Protein AF-A0A968MYM3-F1 (afdb_monomer_lite)

pLDDT: mean 83.52, std 13.42, range [41.69, 98.06]

Sequence (248 aa):
METITYNLNAVKGSSFYDQLSDFTTIYLNSRSDYSKKIVGDFQAFLVKQNSSQVRSFDEYYLEYLTMGLLLGKYSVNAMSSGKLSIKILKLLYKNRNRSSHLKPSIDKLRGWLSSLLLKNSLFNIPVNSTGKFKHFLNWLDATGEFSEEVIRLNYWHMYLKTLDTSKHQDLLNNSINEAKHFEERAGIAFRDYTSNVETFRKKQLQQHKFKENYIFCGRYESEYHLNMVGAEILNRALKQQFDKTPKR

Structure (mmCIF, N/CA/C/O backbone):
data_AF-A0A968MYM3-F1
#
_entry.id   AF-A0A968MYM3-F1
#
loop_
_atom_site.group_PDB
_atom_site.id
_atom_site.type_symbol
_atom_site.label_atom_id
_atom_site.label_alt_id
_atom_site.label_comp_id
_atom_site.label_asym_id
_atom_site.label_entity_id
_atom_site.label_seq_id
_atom_site.pdbx_PDB_ins_code
_atom_site.Cartn_x
_atom_site.Cartn_y
_atom_site.Cartn_z
_atom_site.occupancy
_atom_site.B_iso_or_equiv
_atom_site.auth_seq_id
_atom_site.auth_comp_id
_atom_site.auth_asym_id
_atom_site.auth_atom_id
_atom_site.pdbx_PDB_model_num
ATOM 1 N N . MET A 1 1 ? 12.543 11.454 -27.979 1.00 41.69 1 MET A N 1
ATOM 2 C CA . MET A 1 1 ? 11.707 11.766 -26.802 1.00 41.69 1 MET A CA 1
ATOM 3 C C . MET A 1 1 ? 12.466 11.223 -25.603 1.00 41.69 1 MET A C 1
ATOM 5 O O . MET A 1 1 ? 12.736 10.030 -25.605 1.00 41.69 1 MET A O 1
ATOM 9 N N . GLU A 1 2 ? 12.943 12.067 -24.684 1.00 46.41 2 GLU A N 1
ATOM 10 C CA . GLU A 1 2 ? 13.637 11.567 -23.487 1.00 46.41 2 GLU A CA 1
ATOM 11 C C . GLU A 1 2 ? 12.653 10.777 -22.623 1.00 46.41 2 GLU A C 1
ATOM 13 O O . GLU A 1 2 ? 11.561 11.248 -22.305 1.00 46.41 2 GLU A O 1
ATOM 18 N N . THR A 1 3 ? 13.024 9.550 -22.279 1.00 55.38 3 THR A N 1
ATOM 19 C CA . THR A 1 3 ? 12.205 8.665 -21.459 1.00 55.38 3 THR A CA 1
ATOM 20 C C . THR A 1 3 ? 12.274 9.108 -19.999 1.00 55.38 3 THR A C 1
ATOM 22 O O . THR A 1 3 ? 13.291 8.911 -19.341 1.00 55.38 3 THR A O 1
ATOM 25 N N . ILE A 1 4 ? 11.198 9.715 -19.491 1.00 60.84 4 ILE A N 1
ATOM 26 C CA . ILE A 1 4 ? 11.193 10.371 -18.171 1.00 60.84 4 ILE A CA 1
ATOM 27 C C . ILE A 1 4 ? 11.092 9.356 -17.015 1.00 60.84 4 ILE A C 1
ATOM 29 O O . ILE A 1 4 ? 11.787 9.507 -16.014 1.00 60.84 4 ILE A O 1
ATOM 33 N N . THR A 1 5 ? 10.263 8.310 -17.141 1.00 60.91 5 THR A N 1
ATOM 34 C CA . THR A 1 5 ? 10.033 7.314 -16.069 1.00 60.91 5 THR A CA 1
ATOM 35 C C . THR A 1 5 ? 10.032 5.864 -16.565 1.00 60.91 5 THR A C 1
ATOM 37 O O . THR A 1 5 ? 10.843 5.075 -16.089 1.00 60.91 5 THR A O 1
ATOM 40 N N . TYR A 1 6 ? 9.188 5.510 -17.540 1.00 60.00 6 TYR A N 1
ATOM 41 C CA . TYR A 1 6 ? 9.071 4.140 -18.064 1.00 60.00 6 TYR A CA 1
ATOM 42 C C . TYR A 1 6 ? 9.719 3.950 -19.421 1.00 60.00 6 TYR A C 1
ATOM 44 O O . TYR A 1 6 ? 9.425 4.716 -20.335 1.00 60.00 6 TYR A O 1
ATOM 52 N N . ASN A 1 7 ? 10.483 2.873 -19.601 1.00 66.19 7 ASN A N 1
ATOM 53 C CA . ASN A 1 7 ? 11.019 2.507 -20.910 1.00 66.19 7 ASN A CA 1
ATOM 54 C C . ASN A 1 7 ? 10.349 1.248 -21.483 1.00 66.19 7 ASN A C 1
ATOM 56 O O . ASN A 1 7 ? 10.879 0.148 -21.378 1.00 66.19 7 ASN A O 1
ATOM 60 N N . LEU A 1 8 ? 9.200 1.414 -22.145 1.00 59.56 8 LEU A N 1
ATOM 61 C CA . LEU A 1 8 ? 8.519 0.308 -22.839 1.00 59.56 8 LEU A CA 1
ATOM 62 C C . LEU A 1 8 ? 9.253 -0.159 -24.107 1.00 59.56 8 LEU A C 1
ATOM 64 O O . LEU A 1 8 ? 8.960 -1.233 -24.618 1.00 59.56 8 LEU A O 1
ATOM 68 N N . ASN A 1 9 ? 10.226 0.616 -24.598 1.00 60.12 9 ASN A N 1
ATOM 69 C CA . ASN A 1 9 ? 11.062 0.231 -25.737 1.00 60.12 9 ASN A CA 1
ATOM 70 C C . ASN A 1 9 ? 12.253 -0.650 -25.322 1.00 60.12 9 ASN A C 1
ATOM 72 O O . ASN A 1 9 ? 12.995 -1.103 -26.189 1.00 60.12 9 ASN A O 1
ATOM 76 N N . ALA A 1 10 ? 12.460 -0.877 -24.018 1.00 60.50 10 ALA A N 1
ATOM 77 C CA . ALA A 1 10 ? 13.565 -1.689 -23.513 1.00 60.50 10 ALA A CA 1
ATOM 78 C C . ALA A 1 10 ? 13.404 -3.187 -23.836 1.00 60.50 10 ALA A C 1
ATOM 80 O O . ALA A 1 10 ? 14.403 -3.892 -23.938 1.00 60.50 10 ALA A O 1
ATOM 81 N N . VAL A 1 11 ? 12.169 -3.673 -24.029 1.00 59.09 11 VAL A N 1
ATOM 82 C CA . VAL A 1 11 ? 11.862 -5.093 -24.275 1.00 59.09 11 VAL A CA 1
ATOM 83 C C . VAL A 1 11 ? 10.695 -5.207 -25.268 1.00 59.09 11 VAL A C 1
ATOM 85 O O . VAL A 1 11 ? 9.781 -4.385 -25.253 1.00 59.09 11 VAL A O 1
ATOM 88 N N . LYS A 1 12 ? 10.692 -6.222 -26.148 1.00 60.81 12 LYS A N 1
ATOM 89 C CA . LYS A 1 12 ? 9.551 -6.509 -27.046 1.00 60.81 12 LYS A CA 1
ATOM 90 C C . LYS A 1 12 ? 8.264 -6.700 -26.225 1.00 60.81 12 LYS A C 1
ATOM 92 O O . LYS A 1 12 ? 8.228 -7.545 -25.336 1.00 60.81 12 LYS A O 1
ATOM 97 N N . GLY A 1 13 ? 7.201 -5.962 -26.560 1.00 56.44 13 GLY A N 1
ATOM 98 C CA . GLY A 1 13 ? 6.000 -5.801 -25.722 1.00 56.44 13 GLY A CA 1
ATOM 99 C C . GLY A 1 13 ? 5.244 -7.072 -25.298 1.00 56.44 13 GLY A C 1
ATOM 100 O O . GLY A 1 13 ? 4.599 -7.042 -24.255 1.00 56.44 13 GLY A O 1
ATOM 101 N N . SER A 1 14 ? 5.339 -8.194 -26.025 1.00 60.66 14 SER A N 1
ATOM 102 C CA . SER A 1 14 ? 4.736 -9.468 -25.584 1.00 60.66 14 SER A CA 1
ATOM 103 C C . SER A 1 14 ? 5.437 -10.049 -24.349 1.00 60.66 14 SER A C 1
ATOM 105 O O . SER A 1 14 ? 4.778 -10.548 -23.448 1.00 60.66 14 SER A O 1
ATOM 107 N N . SER A 1 15 ? 6.759 -9.876 -24.250 1.00 77.50 15 SER A N 1
ATOM 108 C CA . SER A 1 15 ? 7.566 -10.387 -23.136 1.00 77.50 15 SER A CA 1
ATOM 109 C C . SER A 1 15 ? 7.232 -9.727 -21.795 1.00 77.50 15 SER A C 1
ATOM 111 O O . SER A 1 15 ? 7.463 -10.340 -20.757 1.00 77.50 15 SER A O 1
ATOM 113 N N . PHE A 1 16 ? 6.714 -8.492 -21.795 1.00 85.62 16 PHE A N 1
ATOM 114 C CA . PHE A 1 16 ? 6.355 -7.788 -20.560 1.00 85.62 16 PHE A CA 1
ATOM 115 C C . PHE A 1 16 ? 5.130 -8.410 -19.891 1.00 85.62 16 PHE A C 1
ATOM 117 O O . PHE A 1 16 ? 5.147 -8.649 -18.687 1.00 85.62 16 PHE A O 1
ATOM 124 N N . TYR A 1 17 ? 4.065 -8.665 -20.657 1.00 88.94 17 TYR A N 1
ATOM 125 C CA . TYR A 1 17 ? 2.825 -9.203 -20.099 1.00 88.94 17 TYR A CA 1
ATOM 126 C C . TYR A 1 17 ? 3.004 -10.637 -19.605 1.00 88.94 17 TYR A C 1
ATOM 128 O O . TYR A 1 17 ? 2.501 -10.957 -18.531 1.00 88.94 17 TYR A O 1
ATOM 136 N N . ASP A 1 18 ? 3.779 -11.456 -20.321 1.00 90.56 18 ASP A N 1
ATOM 137 C CA . ASP A 1 18 ? 4.134 -12.806 -19.873 1.00 90.56 18 ASP A CA 1
ATOM 138 C C . ASP A 1 18 ? 4.921 -12.745 -18.556 1.00 90.56 18 ASP A C 1
ATOM 140 O O . ASP A 1 18 ? 4.531 -13.354 -17.561 1.00 90.56 18 ASP A O 1
ATOM 144 N N . GLN A 1 19 ? 5.953 -11.896 -18.492 1.00 92.88 19 GLN A N 1
ATOM 145 C CA . GLN A 1 19 ? 6.748 -11.701 -17.280 1.00 92.88 19 GLN A CA 1
ATOM 146 C C . GLN A 1 19 ? 5.919 -11.165 -16.102 1.00 92.88 19 GLN A C 1
ATOM 148 O O . GLN A 1 19 ? 6.091 -11.621 -14.971 1.00 92.88 19 GLN A O 1
ATOM 153 N N . LEU A 1 20 ? 5.025 -10.200 -16.341 1.00 94.44 20 LEU A N 1
ATOM 154 C CA . LEU A 1 20 ? 4.113 -9.671 -15.326 1.00 94.44 20 LEU A CA 1
ATOM 155 C C . LEU A 1 20 ? 3.170 -10.765 -14.825 1.00 94.44 20 LEU A C 1
ATOM 157 O O . LEU A 1 20 ? 2.936 -10.866 -13.617 1.00 94.44 20 LEU A O 1
ATOM 161 N N . SER A 1 21 ? 2.651 -11.593 -15.731 1.00 95.12 21 SER A N 1
ATOM 162 C CA . SER A 1 21 ? 1.735 -12.668 -15.380 1.00 95.12 21 SER A CA 1
ATOM 163 C C . SER A 1 21 ? 2.440 -13.749 -14.552 1.00 95.12 21 SER A C 1
ATOM 165 O O . SER A 1 21 ? 1.955 -14.117 -13.474 1.00 95.12 21 SER A O 1
ATOM 167 N N . ASP A 1 22 ? 3.625 -14.181 -14.984 1.00 95.56 22 ASP A N 1
ATOM 168 C CA . ASP A 1 22 ? 4.456 -15.162 -14.285 1.00 95.56 22 ASP A CA 1
ATOM 169 C C . ASP A 1 22 ? 4.875 -14.656 -12.908 1.00 95.56 22 ASP A C 1
ATOM 171 O O . ASP A 1 22 ? 4.645 -15.325 -11.896 1.00 95.56 22 ASP A O 1
ATOM 175 N N . PHE A 1 23 ? 5.414 -13.435 -12.840 1.00 97.06 23 PHE A N 1
ATOM 176 C CA . PHE A 1 23 ? 5.780 -12.806 -11.575 1.00 97.06 23 PHE A CA 1
ATOM 177 C C . PHE A 1 23 ? 4.589 -12.754 -10.617 1.00 97.06 23 PHE A C 1
ATOM 179 O O . PHE A 1 23 ? 4.715 -13.172 -9.466 1.00 97.06 23 PHE A O 1
ATOM 186 N N . THR A 1 24 ? 3.430 -12.279 -11.086 1.00 97.44 24 THR A N 1
ATOM 187 C CA . THR A 1 24 ? 2.221 -12.161 -10.259 1.00 97.44 24 THR A CA 1
ATOM 188 C C . THR A 1 24 ? 1.811 -13.520 -9.697 1.00 97.44 24 THR A C 1
ATOM 190 O O . THR A 1 24 ? 1.557 -13.640 -8.500 1.00 97.44 24 THR A O 1
ATOM 193 N N . THR A 1 25 ? 1.821 -14.570 -10.520 1.00 97.19 25 THR A N 1
ATOM 194 C CA . THR A 1 25 ? 1.487 -15.935 -10.090 1.00 97.19 25 THR A CA 1
ATOM 195 C C . THR A 1 25 ? 2.470 -16.455 -9.044 1.00 97.19 25 THR A C 1
ATOM 197 O O . THR A 1 25 ? 2.056 -16.920 -7.981 1.00 97.19 25 THR A O 1
ATOM 200 N N . ILE A 1 26 ? 3.774 -16.342 -9.302 1.00 97.00 26 ILE A N 1
ATOM 201 C CA . ILE A 1 26 ? 4.813 -16.812 -8.379 1.00 97.00 26 ILE A CA 1
ATOM 202 C C . ILE A 1 26 ? 4.745 -16.034 -7.057 1.00 97.00 26 ILE A C 1
ATOM 204 O O . ILE A 1 26 ? 4.855 -16.627 -5.983 1.00 97.00 26 ILE A O 1
ATOM 208 N N . TYR A 1 27 ? 4.545 -14.716 -7.114 1.00 96.81 27 TYR A N 1
ATOM 209 C CA . TYR A 1 27 ? 4.454 -13.873 -5.926 1.00 96.81 27 TYR A CA 1
ATOM 210 C C . TYR A 1 27 ? 3.219 -14.222 -5.080 1.00 96.81 27 TYR A C 1
ATOM 212 O O . TYR A 1 27 ? 3.350 -14.472 -3.879 1.00 96.81 27 TYR A O 1
ATOM 220 N N . LEU A 1 28 ? 2.041 -14.363 -5.698 1.00 96.12 28 LEU A N 1
ATOM 221 C CA . LEU A 1 28 ? 0.827 -14.801 -5.001 1.00 96.12 28 LEU A CA 1
ATOM 222 C C . LEU A 1 28 ? 0.952 -16.228 -4.440 1.00 96.12 28 LEU A C 1
ATOM 224 O O . LEU A 1 28 ? 0.421 -16.522 -3.372 1.00 96.12 28 LEU A O 1
ATOM 228 N N . ASN A 1 29 ? 1.682 -17.132 -5.083 1.00 95.44 29 ASN A N 1
ATOM 229 C CA . ASN A 1 29 ? 1.886 -18.474 -4.526 1.00 95.44 29 ASN A CA 1
ATOM 230 C C . ASN A 1 29 ? 2.846 -18.480 -3.327 1.00 95.44 29 ASN A C 1
ATOM 232 O O . ASN A 1 29 ? 2.738 -19.335 -2.452 1.00 95.44 29 ASN A O 1
ATOM 236 N N . SER A 1 30 ? 3.741 -17.494 -3.241 1.00 94.00 30 SER A N 1
ATOM 237 C CA . SER A 1 30 ? 4.725 -17.366 -2.158 1.00 94.00 30 SER A CA 1
ATOM 238 C C . SER A 1 30 ? 4.240 -16.611 -0.914 1.00 94.00 30 SER A C 1
ATOM 240 O O . SER A 1 30 ? 5.034 -16.356 -0.012 1.00 94.00 30 SER A O 1
ATOM 242 N N . ARG A 1 31 ? 2.957 -16.235 -0.861 1.00 93.31 31 ARG A N 1
ATOM 243 C CA . ARG A 1 31 ? 2.371 -15.507 0.274 1.00 93.31 31 ARG A CA 1
ATOM 244 C C . ARG A 1 31 ? 2.590 -16.258 1.583 1.00 93.31 31 ARG A C 1
ATOM 246 O O . ARG A 1 31 ? 2.319 -17.460 1.657 1.00 93.31 31 ARG A O 1
ATOM 253 N N . SER A 1 32 ? 3.002 -15.537 2.623 1.00 94.38 32 SER A N 1
ATOM 254 C CA . SER A 1 32 ? 3.173 -16.120 3.954 1.00 94.38 32 SER A CA 1
ATOM 255 C C . SER A 1 32 ? 1.839 -16.602 4.537 1.00 94.38 32 SER A C 1
ATOM 257 O O . SER A 1 32 ? 0.775 -16.038 4.264 1.00 94.38 32 SER A O 1
ATOM 259 N N . ASP A 1 33 ? 1.879 -17.638 5.376 1.00 95.75 33 ASP A N 1
ATOM 260 C CA . ASP A 1 33 ? 0.668 -18.169 6.016 1.00 95.75 33 ASP A CA 1
ATOM 261 C C . ASP A 1 33 ? 0.024 -17.155 6.965 1.00 95.75 33 ASP A C 1
ATOM 263 O O . ASP A 1 33 ? -1.201 -17.106 7.089 1.00 95.75 33 ASP A O 1
ATOM 267 N N . TYR A 1 34 ? 0.835 -16.278 7.565 1.00 95.62 34 TYR A N 1
ATOM 268 C CA . TYR A 1 34 ? 0.337 -15.151 8.343 1.00 95.62 34 TYR A CA 1
ATOM 269 C C . TYR A 1 34 ? -0.508 -14.209 7.478 1.00 95.62 34 TYR A C 1
ATOM 271 O O . TYR A 1 34 ? -1.658 -13.923 7.819 1.00 95.62 34 TYR A O 1
ATOM 279 N N . SER A 1 35 ? 0.026 -13.764 6.335 1.00 95.62 35 SER A N 1
ATOM 280 C CA . SER A 1 35 ? -0.697 -12.879 5.420 1.00 95.62 35 SER A CA 1
ATOM 281 C C . SER A 1 35 ? -1.959 -13.553 4.883 1.00 95.62 35 SER A C 1
ATOM 283 O O . SER A 1 35 ? -3.011 -12.916 4.816 1.00 95.62 35 SER A O 1
ATOM 285 N N . LYS A 1 36 ? -1.902 -14.863 4.592 1.00 96.81 36 LYS A N 1
ATOM 286 C CA . LYS A 1 36 ? -3.091 -15.618 4.180 1.00 96.81 36 LYS A CA 1
ATOM 287 C C . LYS A 1 36 ? -4.181 -15.595 5.251 1.00 96.81 36 LYS A C 1
ATOM 289 O O . LYS A 1 36 ? -5.338 -15.306 4.950 1.00 96.81 36 LYS A O 1
ATOM 294 N N . LYS A 1 37 ? -3.802 -15.868 6.501 1.00 97.44 37 LYS A N 1
ATOM 295 C CA . LYS A 1 37 ? -4.718 -15.883 7.642 1.00 97.44 37 LYS A CA 1
ATOM 296 C C . LYS A 1 37 ? -5.361 -14.517 7.869 1.00 97.44 37 LYS A C 1
ATOM 298 O O . LYS A 1 37 ? -6.579 -14.437 7.959 1.00 97.44 37 LYS A O 1
ATOM 303 N N . ILE A 1 38 ? -4.571 -13.444 7.909 1.00 97.25 38 ILE A N 1
ATOM 304 C CA . ILE A 1 38 ? -5.086 -12.086 8.144 1.00 97.25 38 ILE A CA 1
ATOM 305 C C . ILE A 1 38 ? -6.072 -11.652 7.060 1.00 97.25 38 ILE A C 1
ATOM 307 O O . ILE A 1 38 ? -7.115 -11.080 7.377 1.00 97.25 38 ILE A O 1
ATOM 311 N N . VAL A 1 39 ? -5.760 -11.923 5.792 1.00 97.31 39 VAL A N 1
ATOM 312 C CA . VAL A 1 39 ? -6.652 -11.587 4.675 1.00 97.31 39 VAL A CA 1
ATOM 313 C C . VAL A 1 39 ? -7.936 -12.416 4.735 1.00 97.31 39 VAL A C 1
ATOM 315 O O . VAL A 1 39 ? -9.017 -11.867 4.527 1.00 97.31 39 VAL A O 1
ATOM 318 N N . GLY A 1 40 ? -7.843 -13.699 5.093 1.00 96.94 40 GLY A N 1
ATOM 319 C CA . GLY A 1 40 ? -9.011 -14.555 5.314 1.00 96.94 40 GLY A CA 1
ATOM 320 C C . GLY A 1 40 ? -9.896 -14.065 6.464 1.00 96.94 40 GLY A C 1
ATOM 321 O O . GLY A 1 40 ? -11.110 -13.945 6.299 1.00 96.94 40 GLY A O 1
ATOM 322 N N . ASP A 1 41 ? -9.296 -13.704 7.601 1.00 96.50 41 ASP A N 1
ATOM 323 C CA . ASP A 1 41 ? -10.011 -13.161 8.761 1.00 96.50 41 ASP A CA 1
ATOM 324 C C . ASP A 1 41 ? -10.710 -11.833 8.410 1.00 96.50 41 ASP A C 1
ATOM 326 O O . ASP A 1 41 ? -11.869 -11.613 8.774 1.00 96.50 41 ASP A O 1
ATOM 330 N N . PHE A 1 42 ? -10.042 -10.962 7.644 1.00 96.38 42 PHE A N 1
ATOM 331 C CA . PHE A 1 42 ? -10.623 -9.715 7.144 1.00 96.38 42 PHE A CA 1
ATOM 332 C C . PHE A 1 42 ? -11.794 -9.959 6.182 1.00 96.38 42 PHE A C 1
ATOM 334 O O . PHE A 1 42 ? -12.850 -9.335 6.312 1.00 96.38 42 PHE A O 1
ATOM 341 N N . GLN A 1 43 ? -11.649 -10.893 5.241 1.00 94.94 43 GLN A N 1
ATOM 342 C CA . GLN A 1 43 ? -12.723 -11.264 4.322 1.00 94.94 43 GLN A CA 1
ATOM 343 C C . GLN A 1 43 ? -13.939 -11.808 5.089 1.00 94.94 43 GLN A C 1
ATOM 345 O O . GLN A 1 43 ? -15.066 -11.376 4.844 1.00 94.94 43 GLN A O 1
ATOM 350 N N . ALA A 1 44 ? -13.721 -12.683 6.076 1.00 94.25 44 ALA A N 1
ATOM 351 C CA . ALA A 1 44 ? -14.780 -13.199 6.941 1.00 94.25 44 ALA A CA 1
ATOM 352 C C . ALA A 1 44 ? -15.460 -12.088 7.763 1.00 94.25 44 ALA A C 1
ATOM 354 O O . ALA A 1 44 ? -16.679 -12.111 7.954 1.00 94.25 44 ALA A O 1
ATOM 355 N N . PHE A 1 45 ? -14.697 -11.092 8.226 1.00 94.56 45 PHE A N 1
ATOM 356 C CA . PHE A 1 45 ? -15.242 -9.899 8.872 1.00 94.56 45 PHE A CA 1
ATOM 357 C C . PHE A 1 45 ? -16.182 -9.120 7.937 1.00 94.56 45 PHE A C 1
ATOM 359 O O . PHE A 1 45 ? -17.279 -8.755 8.360 1.00 94.56 45 PHE A O 1
ATOM 366 N N . LEU A 1 46 ? -15.810 -8.911 6.670 1.00 92.62 46 LEU A N 1
ATOM 367 C CA . LEU A 1 46 ? -16.653 -8.193 5.703 1.00 92.62 46 LEU A CA 1
ATOM 368 C C . LEU A 1 46 ? -17.937 -8.946 5.345 1.00 92.62 46 LEU A C 1
ATOM 370 O O . LEU A 1 46 ? -18.992 -8.321 5.228 1.00 92.62 46 LEU A O 1
ATOM 374 N N . VAL A 1 47 ? -17.866 -10.275 5.220 1.00 89.44 47 VAL A N 1
ATOM 375 C CA . VAL A 1 47 ? -19.046 -11.128 4.991 1.00 89.44 47 VAL A CA 1
ATOM 376 C C . VAL A 1 47 ? -20.058 -10.956 6.126 1.00 89.44 47 VAL A C 1
ATOM 378 O O . VAL A 1 47 ? -21.240 -10.738 5.873 1.00 89.44 47 VAL A O 1
ATOM 381 N N . LYS A 1 48 ? -19.597 -10.964 7.384 1.00 88.19 48 LYS A N 1
ATOM 382 C CA . LYS A 1 48 ? -20.461 -10.764 8.563 1.00 88.19 48 LYS A CA 1
ATOM 383 C C . LYS A 1 48 ? -21.115 -9.380 8.620 1.00 88.19 48 LYS A C 1
ATOM 385 O O . LYS A 1 48 ? -22.139 -9.227 9.274 1.00 88.19 48 LYS A O 1
ATOM 390 N N . GLN A 1 49 ? -20.536 -8.379 7.959 1.00 84.25 49 GLN A N 1
ATOM 391 C CA . GLN A 1 49 ? -21.054 -7.007 7.915 1.00 84.25 49 GLN A CA 1
ATOM 392 C C . GLN A 1 49 ? -22.057 -6.773 6.767 1.00 84.25 49 GLN A C 1
ATOM 394 O O . GLN A 1 49 ? -22.401 -5.624 6.497 1.00 84.25 49 GLN A O 1
ATOM 399 N N . ASN A 1 50 ? -22.535 -7.829 6.087 1.00 70.56 50 ASN A N 1
ATOM 400 C CA . ASN A 1 50 ? -23.452 -7.748 4.939 1.00 70.56 50 ASN A CA 1
ATOM 401 C C . ASN A 1 50 ? -22.947 -6.817 3.822 1.00 70.56 50 ASN A C 1
ATOM 403 O O . ASN A 1 50 ? -23.717 -6.072 3.213 1.00 70.56 50 ASN A O 1
ATOM 407 N N . SER A 1 51 ? -21.640 -6.842 3.540 1.00 65.88 51 SER A N 1
ATOM 408 C CA . SER A 1 51 ? -21.102 -6.114 2.392 1.00 65.88 51 SER A CA 1
ATOM 409 C C . SER A 1 51 ? -21.605 -6.766 1.101 1.00 65.88 51 SER A C 1
ATOM 411 O O . SER A 1 51 ? -21.285 -7.915 0.806 1.00 65.88 51 SER A O 1
ATOM 413 N N . SER A 1 52 ? -22.410 -6.032 0.336 1.00 56.47 52 SER A N 1
ATOM 414 C CA . SER A 1 52 ? -23.177 -6.507 -0.823 1.00 56.47 52 SER A CA 1
ATOM 415 C C . SER A 1 52 ? -22.341 -6.957 -2.032 1.00 56.47 52 SER A C 1
ATOM 417 O O . SER A 1 52 ? -22.909 -7.352 -3.046 1.00 56.47 52 SER A O 1
ATOM 419 N N . GLN A 1 53 ? -21.006 -6.946 -1.942 1.00 68.44 53 GLN A N 1
ATOM 420 C CA . GLN A 1 53 ? -20.132 -7.518 -2.964 1.00 68.44 53 GLN A CA 1
ATOM 421 C C . GLN A 1 53 ? -18.801 -7.979 -2.352 1.00 68.44 53 GLN A C 1
ATOM 423 O O . GLN A 1 53 ? -17.851 -7.207 -2.203 1.00 68.44 53 GLN A O 1
ATOM 428 N N . VAL A 1 54 ? -18.740 -9.258 -1.971 1.00 81.25 54 VAL A N 1
ATOM 429 C CA . VAL A 1 54 ? -17.501 -9.902 -1.514 1.00 81.25 54 VAL A CA 1
ATOM 430 C C . VAL A 1 54 ? -16.567 -10.046 -2.713 1.00 81.25 54 VAL A C 1
ATOM 432 O O . VAL A 1 54 ? -16.944 -10.611 -3.738 1.00 81.25 54 VAL A O 1
ATOM 435 N N . ARG A 1 55 ? -15.356 -9.508 -2.586 1.00 89.06 55 ARG A N 1
ATOM 436 C CA . ARG A 1 55 ? -14.318 -9.548 -3.622 1.00 89.06 55 ARG A CA 1
ATOM 437 C C . ARG A 1 55 ? -13.453 -10.794 -3.484 1.00 89.06 55 ARG A C 1
ATOM 439 O O . ARG A 1 55 ? -13.558 -11.533 -2.500 1.00 89.06 55 ARG A O 1
ATOM 446 N N . SER A 1 56 ? -12.628 -11.057 -4.491 1.00 91.88 56 SER A N 1
ATOM 447 C CA . SER A 1 56 ? -11.726 -12.205 -4.459 1.00 91.88 56 SER A CA 1
ATOM 448 C C . SER A 1 56 ? -10.683 -12.064 -3.347 1.00 91.88 56 SER A C 1
ATOM 450 O O . SER A 1 56 ? -10.346 -10.966 -2.897 1.00 91.88 56 SER A O 1
ATOM 452 N N . PHE A 1 57 ? -10.147 -13.198 -2.902 1.00 94.19 57 PHE A N 1
ATOM 453 C CA . PHE A 1 57 ? -9.084 -13.218 -1.902 1.00 94.19 57 PHE A CA 1
ATOM 454 C C . PHE A 1 57 ? -7.849 -12.426 -2.362 1.00 94.19 57 PHE A C 1
ATOM 456 O O . PHE A 1 57 ? -7.270 -11.671 -1.583 1.00 94.19 57 PHE A O 1
ATOM 463 N N . ASP A 1 58 ? -7.474 -12.551 -3.638 1.00 95.69 58 ASP A N 1
ATOM 464 C CA . ASP A 1 58 ? -6.319 -11.856 -4.212 1.00 95.69 58 ASP A CA 1
ATOM 465 C C . ASP A 1 58 ? -6.512 -10.332 -4.238 1.00 95.69 58 ASP A C 1
ATOM 467 O O . ASP A 1 58 ? -5.557 -9.596 -4.003 1.00 95.69 58 ASP A O 1
ATOM 471 N N . GLU A 1 59 ? -7.742 -9.839 -4.422 1.00 95.12 59 GLU A N 1
ATOM 472 C CA . GLU A 1 59 ? -8.050 -8.409 -4.294 1.00 95.12 59 GLU A CA 1
ATOM 473 C C . GLU A 1 59 ? -7.873 -7.895 -2.861 1.00 95.12 59 GLU A C 1
ATOM 475 O O . GLU A 1 59 ? -7.350 -6.800 -2.658 1.00 95.12 59 GLU A O 1
ATOM 480 N N . TYR A 1 60 ? -8.294 -8.661 -1.852 1.00 96.38 60 TYR A N 1
ATOM 481 C CA . TYR A 1 60 ? -8.074 -8.275 -0.454 1.00 96.38 60 TYR A CA 1
ATOM 482 C C . TYR A 1 60 ? -6.603 -8.393 -0.052 1.00 96.38 60 TYR A C 1
ATOM 484 O O . TYR A 1 60 ? -6.104 -7.574 0.719 1.00 96.38 60 TYR A O 1
ATOM 492 N N . TYR A 1 61 ? -5.886 -9.369 -0.609 1.00 97.38 61 TYR A N 1
ATOM 493 C CA . TYR A 1 61 ? -4.443 -9.472 -0.443 1.00 97.38 61 TYR A CA 1
ATOM 494 C C . TYR A 1 61 ? -3.714 -8.275 -1.064 1.00 97.38 61 TYR A C 1
ATOM 496 O O . TYR A 1 61 ? -2.815 -7.718 -0.436 1.00 97.38 61 TYR A O 1
ATOM 504 N N . LEU A 1 62 ? -4.136 -7.828 -2.251 1.00 97.44 62 LEU A N 1
ATOM 505 C CA . LEU A 1 62 ? -3.618 -6.610 -2.869 1.00 97.44 62 LEU A CA 1
ATOM 506 C C . LEU A 1 62 ? -3.817 -5.400 -1.948 1.00 97.44 62 LEU A C 1
ATOM 508 O O . LEU A 1 62 ? -2.885 -4.634 -1.753 1.00 97.44 62 LEU A O 1
ATOM 512 N N . GLU A 1 63 ? -4.981 -5.247 -1.316 1.00 97.19 63 GLU A N 1
ATOM 513 C CA . GLU A 1 63 ? -5.208 -4.157 -0.354 1.00 97.19 63 GLU A CA 1
ATOM 514 C C . GLU A 1 63 ? -4.306 -4.232 0.877 1.00 97.19 63 GLU A C 1
ATOM 516 O O . GLU A 1 63 ? -3.802 -3.202 1.328 1.00 97.19 63 GLU A O 1
ATOM 521 N N . TYR A 1 64 ? -4.088 -5.436 1.410 1.00 98.06 64 TYR A N 1
ATOM 522 C CA . TYR A 1 64 ? -3.162 -5.664 2.518 1.00 98.06 64 TYR A CA 1
ATOM 523 C C . TYR A 1 64 ? -1.727 -5.269 2.139 1.00 98.06 64 TYR A C 1
ATOM 525 O O . TYR A 1 64 ? -1.042 -4.592 2.909 1.00 98.06 64 TYR A O 1
ATOM 533 N N . LEU A 1 65 ? -1.300 -5.616 0.924 1.00 97.94 65 LEU A N 1
ATOM 534 C CA . LEU A 1 65 ? 0.000 -5.234 0.386 1.00 97.94 65 LEU A CA 1
ATOM 535 C C . LEU A 1 65 ? 0.111 -3.715 0.174 1.00 97.94 65 LEU A C 1
ATOM 537 O O . LEU A 1 65 ? 1.087 -3.100 0.605 1.00 97.94 65 LEU A O 1
ATOM 541 N N . THR A 1 66 ? -0.915 -3.094 -0.416 1.00 97.75 66 THR A N 1
ATOM 542 C CA . THR A 1 66 ? -1.013 -1.638 -0.602 1.00 97.75 66 THR A CA 1
ATOM 543 C C . THR A 1 66 ? -0.917 -0.902 0.730 1.00 97.75 66 THR A C 1
ATOM 545 O O . THR A 1 66 ? -0.187 0.082 0.842 1.00 97.75 66 THR A O 1
ATOM 548 N N . MET A 1 67 ? -1.611 -1.384 1.765 1.00 97.88 67 MET A N 1
ATOM 549 C CA . MET A 1 67 ? -1.534 -0.824 3.114 1.00 97.88 67 MET A CA 1
ATOM 550 C C . MET A 1 67 ? -0.093 -0.811 3.629 1.00 97.88 67 MET A C 1
ATOM 552 O O . MET A 1 67 ? 0.388 0.231 4.076 1.00 97.88 67 MET A O 1
ATOM 556 N N . GLY A 1 68 ? 0.589 -1.954 3.541 1.00 96.94 68 GLY A N 1
ATOM 557 C CA . GLY A 1 68 ? 1.974 -2.105 3.969 1.00 96.94 68 GLY A CA 1
ATOM 558 C C . GLY A 1 68 ? 2.927 -1.173 3.230 1.00 96.94 68 GLY A C 1
ATOM 559 O O . GLY A 1 68 ? 3.736 -0.491 3.865 1.00 96.94 68 GLY A O 1
ATOM 560 N N . LEU A 1 69 ? 2.782 -1.084 1.904 1.00 96.69 69 LEU A N 1
ATOM 561 C CA . LEU A 1 69 ? 3.601 -0.216 1.062 1.00 96.69 69 LEU A CA 1
ATOM 562 C C . LEU A 1 69 ? 3.416 1.255 1.454 1.00 96.69 69 LEU A C 1
ATOM 564 O O . LEU A 1 69 ? 4.386 1.946 1.766 1.00 96.69 69 LEU A O 1
ATOM 568 N N . LEU A 1 70 ? 2.170 1.733 1.514 1.00 95.44 70 LEU A N 1
ATOM 569 C CA . LEU A 1 70 ? 1.880 3.129 1.841 1.00 95.44 70 LEU A CA 1
ATOM 570 C C . LEU A 1 70 ? 2.309 3.485 3.271 1.00 95.44 70 LEU A C 1
ATOM 572 O O . LEU A 1 70 ? 2.831 4.578 3.500 1.00 95.44 70 LEU A O 1
ATOM 576 N N . LEU A 1 71 ? 2.137 2.576 4.237 1.00 94.69 71 LEU A N 1
ATOM 577 C CA . LEU A 1 71 ? 2.653 2.765 5.596 1.00 94.69 71 LEU A CA 1
ATOM 578 C C . LEU A 1 71 ? 4.180 2.880 5.594 1.00 94.69 71 LEU A C 1
ATOM 580 O O . LEU A 1 71 ? 4.721 3.794 6.219 1.00 94.69 71 LEU A O 1
ATOM 584 N N . GLY A 1 72 ? 4.873 2.000 4.870 1.00 91.94 72 GLY A N 1
ATOM 585 C CA . GLY A 1 72 ? 6.330 2.018 4.757 1.00 91.94 72 GLY A CA 1
ATOM 586 C C . GLY A 1 72 ? 6.874 3.304 4.130 1.00 91.94 72 GLY A C 1
ATOM 587 O O . GLY A 1 72 ? 7.912 3.800 4.565 1.00 91.94 72 GLY A O 1
ATOM 588 N N . LYS A 1 73 ? 6.165 3.879 3.149 1.00 89.94 73 LYS A N 1
ATOM 589 C CA . LYS A 1 73 ? 6.595 5.097 2.440 1.00 89.94 73 LYS A CA 1
ATOM 590 C C . LYS A 1 73 ? 6.195 6.401 3.123 1.00 89.94 73 LYS A C 1
ATOM 592 O O . LYS A 1 73 ? 6.959 7.361 3.067 1.00 89.94 73 LYS A O 1
ATOM 597 N N . TYR A 1 74 ? 5.017 6.449 3.746 1.00 90.44 74 TYR A N 1
ATOM 598 C CA . TYR A 1 74 ? 4.382 7.719 4.117 1.00 90.44 74 TYR A CA 1
ATOM 599 C C . TYR A 1 74 ? 4.007 7.851 5.596 1.00 90.44 74 TYR A C 1
ATOM 601 O O . TYR A 1 74 ? 3.558 8.922 6.010 1.00 90.44 74 TYR A O 1
ATOM 609 N N . SER A 1 75 ? 4.197 6.819 6.427 1.00 90.38 75 SER A N 1
ATOM 610 C CA . SER A 1 75 ? 3.849 6.895 7.858 1.00 90.38 75 SER A CA 1
ATOM 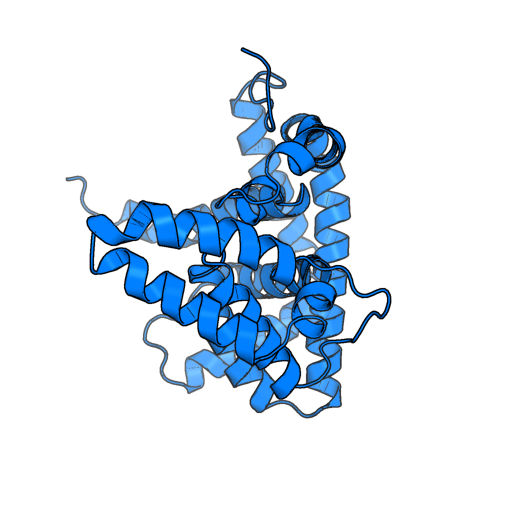611 C C . SER A 1 75 ? 4.568 8.034 8.582 1.00 90.38 75 SER A C 1
ATOM 613 O O . SER A 1 75 ? 3.928 8.783 9.320 1.00 90.38 75 SER A O 1
ATOM 615 N N . VAL A 1 76 ? 5.863 8.230 8.320 1.00 87.88 76 VAL A N 1
ATOM 616 C CA . VAL A 1 76 ? 6.648 9.324 8.910 1.00 87.88 76 VAL A CA 1
ATOM 617 C C . VAL A 1 76 ? 6.045 10.676 8.533 1.00 87.88 76 VAL A C 1
ATOM 619 O O . VAL A 1 76 ? 5.736 11.476 9.416 1.00 87.88 76 VAL A O 1
ATOM 622 N N . ASN A 1 77 ? 5.798 10.921 7.244 1.00 86.56 77 ASN A N 1
ATOM 623 C CA . ASN A 1 77 ? 5.187 12.162 6.757 1.00 86.56 77 ASN A CA 1
ATOM 624 C C . ASN A 1 77 ? 3.811 12.413 7.394 1.00 86.56 77 ASN A C 1
ATOM 626 O O . ASN A 1 77 ? 3.520 13.520 7.861 1.00 86.56 77 ASN A O 1
ATOM 630 N N . ALA A 1 78 ? 2.993 11.365 7.501 1.00 88.81 78 ALA A N 1
ATOM 631 C CA . ALA A 1 78 ? 1.682 11.447 8.124 1.00 88.81 78 ALA A CA 1
ATOM 632 C C . ALA A 1 78 ? 1.753 11.791 9.615 1.00 88.81 78 ALA A C 1
ATOM 634 O O . ALA A 1 78 ? 1.018 12.667 10.078 1.00 88.81 78 ALA A O 1
ATOM 635 N N . MET A 1 79 ? 2.646 11.147 10.371 1.00 89.25 79 MET A N 1
ATOM 636 C CA . MET A 1 79 ? 2.790 11.395 11.811 1.00 89.25 79 MET A CA 1
ATOM 637 C C . MET A 1 79 ? 3.409 12.764 12.112 1.00 89.25 79 MET A C 1
ATOM 639 O O . MET A 1 79 ? 3.122 13.354 13.149 1.00 89.25 79 MET A O 1
ATOM 643 N N . SER A 1 80 ? 4.201 13.295 11.181 1.00 85.31 80 SER A N 1
ATOM 644 C CA . SER A 1 80 ? 4.780 14.644 11.254 1.00 85.31 80 SER A CA 1
ATOM 645 C C . SER A 1 80 ? 3.754 15.749 10.988 1.00 85.31 80 SER A C 1
ATOM 647 O O . SER A 1 80 ? 3.975 16.912 11.326 1.00 85.31 80 SER A O 1
ATOM 649 N N . SER A 1 81 ? 2.640 15.404 10.341 1.00 83.50 81 SER A N 1
ATOM 650 C CA . SER A 1 81 ? 1.651 16.364 9.864 1.00 83.50 81 SER A CA 1
ATOM 651 C C . SER A 1 81 ? 0.589 16.660 10.924 1.00 83.50 81 SER A C 1
ATOM 653 O O . SER A 1 81 ? -0.073 15.764 11.451 1.00 83.50 81 SER A O 1
ATOM 655 N N . GLY A 1 82 ? 0.372 17.947 11.203 1.00 82.25 82 GLY A N 1
ATOM 656 C CA . GLY A 1 82 ? -0.656 18.398 12.138 1.00 82.25 82 GLY A CA 1
ATOM 657 C C . GLY A 1 82 ? -2.084 18.121 11.646 1.00 82.25 82 GLY A C 1
ATOM 658 O O . GLY A 1 82 ? -2.398 18.222 10.463 1.00 82.25 82 GLY A O 1
ATOM 659 N N . LYS A 1 83 ? -3.011 17.837 12.568 1.00 82.50 83 LYS A N 1
ATOM 660 C CA . LYS A 1 83 ? -4.431 17.597 12.227 1.00 82.50 83 LYS A CA 1
ATOM 661 C C . LYS A 1 83 ? -5.087 18.786 11.513 1.00 82.50 83 LYS A C 1
ATOM 663 O O . LYS A 1 83 ? -5.981 18.593 10.693 1.00 82.50 83 LYS A O 1
ATOM 668 N N . LEU A 1 84 ? -4.667 20.010 11.841 1.00 78.94 84 LEU A N 1
ATOM 669 C CA . LEU A 1 84 ? -5.216 21.231 11.253 1.00 78.94 84 LEU A CA 1
ATOM 670 C C . LEU A 1 84 ? -4.830 21.374 9.775 1.00 78.94 84 LEU A C 1
ATOM 672 O O . LEU A 1 84 ? -5.708 21.631 8.954 1.00 78.94 84 LEU A O 1
ATOM 676 N N . SER A 1 85 ? -3.562 21.138 9.419 1.00 75.12 85 SER A N 1
ATOM 677 C CA . SER A 1 85 ? -3.107 21.216 8.023 1.00 75.12 85 SER A CA 1
ATOM 678 C C . SER A 1 85 ? -3.799 20.170 7.149 1.00 75.12 85 SER A C 1
ATOM 680 O O . SER A 1 85 ? -4.273 20.502 6.065 1.00 75.12 85 SER A O 1
ATOM 682 N N . ILE A 1 86 ? -3.961 18.945 7.661 1.00 81.88 86 ILE A N 1
ATOM 683 C CA . ILE A 1 86 ? -4.709 17.868 6.994 1.00 81.88 86 ILE A CA 1
ATOM 684 C C . ILE A 1 86 ? -6.167 18.282 6.734 1.00 81.88 86 ILE A C 1
ATOM 686 O O . ILE A 1 86 ? -6.677 18.116 5.626 1.00 81.88 86 ILE A O 1
ATOM 690 N N . LYS A 1 87 ? -6.852 18.857 7.733 1.00 82.19 87 LYS A N 1
ATOM 691 C CA . LYS A 1 87 ? -8.242 19.322 7.575 1.00 82.19 87 LYS A CA 1
ATOM 692 C C . LYS A 1 87 ? -8.368 20.431 6.530 1.00 82.19 87 LYS A C 1
ATOM 694 O O . LYS A 1 87 ? -9.279 20.372 5.707 1.00 82.19 87 LYS A O 1
ATOM 699 N N . ILE A 1 88 ? -7.470 21.418 6.558 1.00 78.06 88 ILE A N 1
ATOM 700 C CA . ILE A 1 88 ? -7.466 22.531 5.598 1.00 78.06 88 ILE A CA 1
ATOM 701 C C . ILE A 1 88 ? -7.276 21.998 4.175 1.00 78.06 88 ILE A C 1
ATOM 703 O O . ILE A 1 88 ? -8.054 22.337 3.287 1.00 78.06 88 ILE A O 1
ATOM 707 N N . LEU A 1 89 ? -6.313 21.100 3.968 1.00 74.12 89 LEU A N 1
ATOM 708 C CA . LEU A 1 89 ? -6.066 20.467 2.671 1.00 74.12 89 LEU A CA 1
ATOM 709 C C . LEU A 1 89 ? -7.277 19.707 2.138 1.00 74.12 89 LEU A C 1
ATOM 711 O O . LEU A 1 89 ? -7.674 19.897 0.989 1.00 74.12 89 LEU A O 1
ATOM 715 N N . LYS A 1 90 ? -7.923 18.911 2.991 1.00 75.31 90 LYS A N 1
ATOM 716 C CA . LYS A 1 90 ? -9.129 18.171 2.613 1.00 75.31 90 LYS A CA 1
ATOM 717 C C . LYS A 1 90 ? -10.281 19.098 2.206 1.00 75.31 90 LYS A C 1
ATOM 719 O O . LYS A 1 90 ? -11.024 18.788 1.275 1.00 75.31 90 LYS A O 1
ATOM 724 N N . LEU A 1 91 ? -10.436 20.241 2.879 1.00 76.75 91 LEU A N 1
ATOM 725 C CA . LEU A 1 91 ? -11.428 21.257 2.508 1.00 76.75 91 LEU A CA 1
ATOM 726 C C . LEU A 1 91 ? -11.097 21.908 1.160 1.00 76.75 91 LEU A C 1
ATOM 728 O O . LEU A 1 91 ? -11.990 22.062 0.328 1.00 76.75 91 LEU A O 1
ATOM 732 N N . LEU A 1 92 ? -9.826 22.241 0.919 1.00 69.75 92 LEU A N 1
ATOM 733 C CA . LEU A 1 92 ? -9.371 22.792 -0.360 1.00 69.75 92 LEU A CA 1
ATOM 734 C C . LEU A 1 92 ? -9.618 21.814 -1.516 1.00 69.75 92 LEU A C 1
ATOM 736 O O . LEU A 1 92 ? -10.141 22.221 -2.552 1.00 69.75 92 LEU A O 1
ATOM 740 N N . TYR A 1 93 ? -9.334 20.523 -1.314 1.00 66.31 93 TYR A N 1
ATOM 741 C CA . TYR A 1 93 ? -9.595 19.479 -2.306 1.00 66.31 93 TYR A CA 1
ATOM 742 C C . TYR A 1 93 ? -11.087 19.385 -2.656 1.00 66.31 93 TYR A C 1
ATOM 744 O O . TYR A 1 93 ? -11.459 19.450 -3.826 1.00 66.31 93 TYR A O 1
ATOM 752 N N . LYS A 1 94 ? -11.966 19.330 -1.645 1.00 70.94 94 LYS A N 1
ATOM 753 C CA . LYS A 1 94 ? -13.423 19.263 -1.858 1.00 70.94 94 LYS A CA 1
ATOM 754 C C . LYS A 1 94 ? -13.991 20.503 -2.553 1.00 70.94 94 LYS A C 1
ATOM 756 O O . LYS A 1 94 ? -14.933 20.387 -3.336 1.00 70.94 94 LYS A O 1
ATOM 761 N N . ASN A 1 95 ? -13.432 21.680 -2.281 1.00 67.00 95 ASN A N 1
ATOM 762 C CA . ASN A 1 95 ? -13.918 22.943 -2.837 1.00 67.00 95 ASN A CA 1
ATOM 763 C C . ASN A 1 95 ? -13.386 23.243 -4.251 1.00 67.00 95 ASN A C 1
ATOM 765 O O . ASN A 1 95 ? -13.973 24.075 -4.943 1.00 67.00 95 ASN A O 1
ATOM 769 N N . ARG A 1 96 ? -12.356 22.529 -4.731 1.00 62.81 96 ARG A N 1
ATOM 770 C CA . ARG A 1 96 ? -11.834 22.635 -6.110 1.00 62.81 96 ARG A CA 1
ATOM 771 C C . ARG A 1 96 ? -12.908 22.390 -7.176 1.00 62.81 96 ARG A C 1
ATOM 773 O O . ARG A 1 96 ? -12.911 23.058 -8.206 1.00 62.81 96 ARG A O 1
ATOM 780 N N . ASN A 1 97 ? -13.840 21.472 -6.915 1.00 55.62 97 ASN A N 1
ATOM 781 C CA . ASN A 1 97 ? -14.882 21.080 -7.871 1.00 55.62 97 ASN A CA 1
ATOM 782 C C . ASN A 1 97 ? -16.089 22.034 -7.906 1.00 55.62 97 ASN A C 1
ATOM 784 O O . ASN A 1 97 ? -17.013 21.803 -8.679 1.00 55.62 97 ASN A O 1
ATOM 788 N N . ARG A 1 98 ? -16.107 23.092 -7.080 1.00 60.25 98 ARG A N 1
ATOM 789 C CA . ARG A 1 98 ? -17.265 23.993 -6.935 1.00 60.25 98 ARG A CA 1
ATOM 790 C C . ARG A 1 98 ? -17.134 25.331 -7.667 1.00 60.25 98 ARG A C 1
ATOM 792 O O . ARG A 1 98 ? -18.140 26.006 -7.837 1.00 60.25 98 ARG A O 1
ATOM 799 N N . SER A 1 99 ? -15.937 25.735 -8.099 1.00 54.34 99 SER A N 1
ATOM 800 C CA . SER A 1 99 ? -15.750 26.988 -8.848 1.00 54.34 99 SER A CA 1
ATOM 801 C C . SER A 1 99 ? -14.487 26.957 -9.710 1.00 54.34 99 SER A C 1
ATOM 803 O O . SER A 1 99 ? -13.381 26.757 -9.208 1.00 54.34 99 SER A O 1
ATOM 805 N N . SER A 1 100 ? -14.643 27.191 -11.017 1.00 56.28 100 SER A N 1
ATOM 806 C CA . SER A 1 100 ? -13.539 27.278 -11.984 1.00 56.28 100 SER A CA 1
ATOM 807 C C . SER A 1 100 ? -12.610 28.468 -11.713 1.00 56.28 100 SER A C 1
ATOM 809 O O . SER A 1 100 ? -11.409 28.359 -11.947 1.00 56.28 100 SER A O 1
ATOM 811 N N . HIS A 1 101 ? -13.135 29.566 -11.158 1.00 60.56 101 HIS A N 1
ATOM 812 C CA . HIS A 1 101 ? -12.386 30.798 -10.887 1.00 60.56 101 HIS A CA 1
ATOM 813 C C . HIS A 1 101 ? -11.412 30.681 -9.704 1.00 60.56 101 HIS A C 1
ATOM 815 O O . HIS A 1 101 ? -10.450 31.441 -9.624 1.00 60.56 101 HIS A O 1
ATOM 821 N N . LEU A 1 102 ? -11.617 29.714 -8.802 1.00 60.44 102 LEU A N 1
ATOM 822 C CA . LEU A 1 102 ? -10.740 29.486 -7.645 1.00 60.44 102 LEU A CA 1
ATOM 823 C C . LEU A 1 102 ? -9.597 28.498 -7.930 1.00 60.44 102 LEU A C 1
ATOM 825 O O . LEU A 1 102 ? -8.677 28.388 -7.116 1.00 60.44 102 LEU A O 1
ATOM 829 N N . LYS A 1 103 ? -9.618 27.805 -9.080 1.00 61.41 103 LYS A N 1
ATOM 830 C CA . LYS A 1 103 ? -8.618 26.787 -9.453 1.00 61.41 103 LYS A CA 1
ATOM 831 C C . LYS A 1 103 ? -7.162 27.266 -9.315 1.00 61.41 103 LYS A C 1
ATOM 833 O O . LYS A 1 103 ? -6.407 26.574 -8.637 1.00 61.41 103 LYS A O 1
ATOM 838 N N . PRO A 1 104 ? -6.751 28.440 -9.843 1.00 63.12 104 PRO A N 1
ATOM 839 C CA . PRO A 1 104 ? -5.340 28.841 -9.818 1.00 63.12 104 PRO A CA 1
ATOM 840 C C . PRO A 1 104 ? -4.807 29.086 -8.400 1.00 63.12 104 PRO A C 1
ATOM 842 O O . PRO A 1 104 ? -3.672 28.730 -8.077 1.00 63.12 104 PRO A O 1
ATOM 845 N N . SER A 1 105 ? -5.635 29.675 -7.533 1.00 61.72 105 SER A N 1
ATOM 846 C CA . SER A 1 105 ? -5.286 29.946 -6.136 1.00 61.72 105 SER A CA 1
ATOM 847 C C . SER A 1 105 ? -5.251 28.663 -5.309 1.00 61.72 105 SER A C 1
ATOM 849 O O . SER A 1 105 ? -4.335 28.485 -4.507 1.00 61.72 105 SER A O 1
ATOM 851 N N . ILE A 1 106 ? -6.199 27.745 -5.542 1.00 65.88 106 ILE A N 1
ATOM 852 C CA . ILE A 1 106 ? -6.232 26.418 -4.909 1.00 65.88 106 ILE A CA 1
ATOM 853 C C . ILE A 1 106 ? -5.010 25.591 -5.323 1.00 65.88 106 ILE A C 1
ATOM 855 O O . ILE A 1 106 ? -4.406 24.948 -4.468 1.00 65.88 106 ILE A O 1
ATOM 859 N N . ASP A 1 107 ? -4.596 25.639 -6.590 1.00 66.06 107 ASP A N 1
ATOM 860 C CA . ASP A 1 107 ? -3.437 24.883 -7.073 1.00 66.06 107 ASP A CA 1
ATOM 861 C C . ASP A 1 107 ? -2.107 25.425 -6.513 1.00 66.06 107 ASP A C 1
ATOM 863 O O . ASP A 1 107 ? -1.249 24.632 -6.122 1.00 66.06 107 ASP A O 1
ATOM 867 N N . LYS A 1 108 ? -1.953 26.752 -6.356 1.00 66.06 108 LYS A N 1
ATOM 868 C CA . LYS A 1 108 ? -0.792 27.352 -5.659 1.00 66.06 108 LYS A CA 1
ATOM 869 C C . LYS A 1 108 ? -0.754 27.004 -4.167 1.00 66.06 108 LYS A C 1
ATOM 871 O O . LYS A 1 108 ? 0.292 26.605 -3.655 1.00 66.06 108 LYS A O 1
ATOM 876 N N . LEU A 1 109 ? -1.889 27.122 -3.472 1.00 65.38 109 LEU A N 1
ATOM 877 C CA . LEU A 1 109 ? -2.019 26.721 -2.064 1.00 65.38 109 LEU A CA 1
ATOM 878 C C . LEU A 1 109 ? -1.740 25.232 -1.879 1.00 65.38 109 LEU A C 1
ATOM 880 O O . LEU A 1 109 ? -1.092 24.851 -0.908 1.00 65.38 109 LEU A O 1
ATOM 884 N N . ARG A 1 110 ? -2.185 24.398 -2.820 1.00 66.50 110 ARG A N 1
ATOM 885 C CA . ARG A 1 110 ? -1.910 22.965 -2.825 1.00 66.50 110 ARG A CA 1
ATOM 886 C C . ARG A 1 110 ? -0.431 22.692 -2.995 1.00 66.50 110 ARG A C 1
ATOM 888 O O . ARG A 1 110 ? 0.125 22.007 -2.157 1.00 66.50 110 ARG A O 1
ATOM 895 N N . GLY A 1 111 ? 0.222 23.275 -3.993 1.00 66.31 111 GLY A N 1
ATOM 896 C CA . GLY A 1 111 ? 1.668 23.148 -4.142 1.00 66.31 111 GLY A CA 1
ATOM 897 C C . GLY A 1 111 ? 2.428 23.474 -2.850 1.00 66.31 111 GLY A C 1
ATOM 898 O O . GLY A 1 111 ? 3.283 22.705 -2.400 1.00 66.31 111 GLY A O 1
ATOM 899 N N . TRP A 1 112 ? 2.057 24.575 -2.194 1.00 65.94 112 TRP A N 1
ATOM 900 C CA . TRP A 1 112 ? 2.625 24.965 -0.906 1.00 65.94 112 TRP A CA 1
ATOM 901 C C . TRP A 1 112 ? 2.310 23.972 0.228 1.00 65.94 112 TRP A C 1
ATOM 903 O O . TRP A 1 112 ? 3.220 23.527 0.927 1.00 65.94 112 TRP A O 1
ATOM 913 N N . LEU A 1 113 ? 1.058 23.547 0.392 1.00 64.50 113 LEU A N 1
ATOM 914 C CA . LEU A 1 113 ? 0.640 22.637 1.465 1.00 64.50 113 LEU A CA 1
ATOM 915 C C . LEU A 1 113 ? 1.100 21.182 1.253 1.00 64.50 113 LEU A C 1
ATOM 917 O O . LEU A 1 113 ? 1.448 20.514 2.225 1.00 64.50 113 LEU A O 1
ATOM 921 N N . SER A 1 114 ? 1.194 20.699 0.012 1.00 66.88 114 SER A N 1
ATOM 922 C CA . SER A 1 114 ? 1.785 19.398 -0.332 1.00 66.88 114 SER A CA 1
ATOM 923 C C . SER A 1 114 ? 3.244 19.324 0.122 1.00 66.88 114 SER A C 1
ATOM 925 O O . SER A 1 114 ? 3.696 18.295 0.620 1.00 66.88 114 SER A O 1
ATOM 927 N N . SER A 1 115 ? 3.978 20.441 0.033 1.00 67.75 115 SER A N 1
ATOM 928 C CA . SER A 1 115 ? 5.351 20.525 0.547 1.00 67.75 115 SER A CA 1
ATOM 929 C C . SER A 1 115 ? 5.426 20.453 2.080 1.00 67.75 115 SER A C 1
ATOM 931 O O . SER A 1 115 ? 6.421 19.975 2.623 1.00 67.75 115 SER A O 1
ATOM 933 N N . LEU A 1 116 ? 4.363 20.868 2.782 1.00 65.25 116 LEU A N 1
ATOM 934 C CA . LEU A 1 116 ? 4.238 20.742 4.237 1.00 65.25 116 LEU A CA 1
ATOM 935 C C . LEU A 1 116 ? 3.837 19.327 4.665 1.00 65.25 116 LEU A C 1
ATOM 937 O O . LEU A 1 116 ? 4.318 18.866 5.696 1.00 65.25 116 LEU A O 1
ATOM 941 N N . LEU A 1 117 ? 3.011 18.625 3.881 1.00 68.44 117 LEU A N 1
ATOM 942 C CA . LEU A 1 117 ? 2.700 17.211 4.128 1.00 68.44 117 LEU A CA 1
ATOM 943 C C . LEU A 1 117 ? 3.928 16.313 3.979 1.00 68.44 117 LEU A C 1
ATOM 945 O O . LEU A 1 117 ? 4.040 15.310 4.675 1.00 68.44 117 LEU A O 1
ATOM 949 N N . LEU A 1 118 ? 4.853 16.685 3.095 1.00 67.44 118 LEU A N 1
ATOM 950 C CA . LEU A 1 118 ? 6.086 15.947 2.833 1.00 67.44 118 LEU A CA 1
ATOM 951 C C . LEU A 1 118 ? 7.278 16.443 3.658 1.00 67.44 118 LEU A C 1
ATOM 953 O O . LEU A 1 118 ? 8.420 16.092 3.360 1.00 67.44 118 LEU A O 1
ATOM 957 N N . LYS A 1 119 ? 7.048 17.236 4.716 1.00 66.44 119 LYS A N 1
ATOM 958 C CA . LYS A 1 119 ? 8.113 17.528 5.680 1.00 66.44 119 LYS A CA 1
ATOM 959 C C . LYS A 1 119 ? 8.574 16.214 6.307 1.00 66.44 119 LYS A C 1
ATOM 961 O O . LYS A 1 119 ? 7.787 15.505 6.932 1.00 66.44 119 LYS A O 1
ATOM 966 N N . ASN A 1 120 ? 9.855 15.907 6.136 1.00 58.00 120 ASN A N 1
ATOM 967 C CA . ASN A 1 120 ? 10.479 14.786 6.817 1.00 58.00 120 ASN A CA 1
ATOM 968 C C . ASN A 1 120 ? 10.678 15.156 8.286 1.00 58.00 120 ASN A C 1
ATOM 970 O O . ASN A 1 120 ? 11.358 16.133 8.602 1.00 58.00 120 ASN A O 1
ATOM 974 N N . SER A 1 121 ? 10.083 14.371 9.178 1.00 60.12 121 SER A N 1
ATOM 975 C CA . SER A 1 121 ? 10.537 14.293 10.563 1.00 60.12 121 SER A CA 1
ATOM 976 C C . SER A 1 121 ? 11.740 13.359 10.635 1.00 60.12 121 SER A C 1
ATOM 978 O O . SER A 1 121 ? 11.784 12.340 9.948 1.00 60.12 121 SER A O 1
ATOM 980 N N . LEU A 1 122 ? 12.701 13.699 11.493 1.00 56.69 122 LEU A N 1
ATOM 981 C CA . LEU A 1 122 ? 13.825 12.823 11.837 1.00 56.69 122 LEU A CA 1
ATOM 982 C C . LEU A 1 122 ? 13.391 11.658 12.744 1.00 56.69 122 LEU A C 1
ATOM 984 O O . LEU A 1 122 ? 14.130 10.692 12.906 1.00 56.69 122 LEU A O 1
ATOM 988 N N . PHE A 1 123 ? 12.188 11.734 13.322 1.00 59.91 123 PHE A N 1
ATOM 989 C CA . PHE A 1 123 ? 11.644 10.720 14.218 1.00 59.91 123 PHE A CA 1
ATOM 990 C C . PHE A 1 123 ? 10.673 9.799 13.483 1.00 59.91 123 PHE A C 1
ATOM 992 O O . PHE A 1 123 ? 9.646 10.247 12.963 1.00 59.91 123 PHE A O 1
ATOM 999 N N . ASN A 1 124 ? 10.973 8.501 13.504 1.00 70.81 124 ASN A N 1
ATOM 1000 C CA . ASN A 1 124 ? 10.088 7.466 12.991 1.00 70.81 124 ASN A CA 1
ATOM 1001 C C . ASN A 1 124 ? 9.033 7.117 14.052 1.00 70.81 124 ASN A C 1
ATOM 1003 O O . ASN A 1 124 ? 9.305 6.376 14.995 1.00 70.81 124 ASN A O 1
ATOM 1007 N N . ILE A 1 125 ? 7.838 7.700 13.933 1.00 74.88 125 ILE A N 1
ATOM 1008 C CA . ILE A 1 125 ? 6.724 7.423 14.845 1.00 74.88 125 ILE A CA 1
ATOM 1009 C C . ILE A 1 125 ? 5.910 6.261 14.260 1.00 74.88 125 ILE A C 1
ATOM 1011 O O . ILE A 1 125 ? 5.254 6.452 13.234 1.00 74.88 125 ILE A O 1
ATOM 1015 N N . PRO A 1 126 ? 5.883 5.076 14.899 1.00 78.50 126 PRO A N 1
ATOM 1016 C CA . PRO A 1 126 ? 5.159 3.939 14.356 1.00 78.50 126 PRO A CA 1
ATOM 1017 C C . PRO A 1 126 ? 3.646 4.157 14.444 1.00 78.50 126 PRO A C 1
ATOM 1019 O O . PRO A 1 126 ? 3.111 4.641 15.456 1.00 78.50 126 PRO A O 1
ATOM 1022 N N . VAL A 1 127 ? 2.951 3.746 13.383 1.00 83.12 127 VAL A N 1
ATOM 1023 C CA . VAL A 1 127 ? 1.493 3.618 13.351 1.00 83.12 127 VAL A CA 1
ATOM 1024 C C . VAL A 1 127 ? 1.142 2.313 14.054 1.00 83.12 127 VAL A C 1
ATOM 1026 O O . VAL A 1 127 ? 1.184 1.248 13.461 1.00 83.12 127 VAL A O 1
ATOM 1029 N N . ASN A 1 128 ? 0.870 2.397 15.353 1.00 84.12 128 ASN A N 1
ATOM 1030 C CA . ASN A 1 128 ? 0.729 1.232 16.232 1.00 84.12 128 ASN A CA 1
ATOM 1031 C C . ASN A 1 128 ? -0.614 1.196 16.979 1.00 84.12 128 ASN A C 1
ATOM 1033 O O . ASN A 1 128 ? -0.769 0.473 17.963 1.00 84.12 128 ASN A O 1
ATOM 1037 N N . SER A 1 129 ? -1.561 2.032 16.553 1.00 87.25 129 SER A N 1
ATOM 1038 C CA . SER A 1 129 ? -2.897 2.119 17.130 1.00 87.25 129 SER A CA 1
ATOM 1039 C C . SER A 1 129 ? -3.923 2.541 16.086 1.00 87.25 129 SER A C 1
ATOM 1041 O O . SER A 1 129 ? -3.607 3.235 15.114 1.00 87.25 129 SER A O 1
ATOM 1043 N N . THR A 1 130 ? -5.185 2.203 16.344 1.00 87.94 130 THR A N 1
ATOM 1044 C CA . THR A 1 130 ? -6.334 2.571 15.501 1.00 87.94 130 THR A CA 1
ATOM 1045 C C . THR A 1 130 ? -6.427 4.079 15.280 1.00 87.94 130 THR A C 1
ATOM 1047 O O . THR A 1 130 ? -6.639 4.530 14.156 1.00 87.94 130 THR A O 1
ATOM 1050 N N . GLY A 1 131 ? -6.185 4.879 16.323 1.00 88.94 131 GLY A N 1
ATOM 1051 C CA . GLY A 1 131 ? -6.182 6.340 16.234 1.00 88.94 131 GLY A CA 1
ATOM 1052 C C . GLY A 1 131 ? -5.089 6.885 15.309 1.00 88.94 131 GLY A C 1
ATOM 1053 O O . GLY A 1 131 ? -5.359 7.775 14.499 1.00 88.94 131 GLY A O 1
ATOM 1054 N N . LYS A 1 132 ? -3.871 6.331 15.379 1.00 91.94 132 LYS A N 1
ATOM 1055 C CA . LYS A 1 132 ? -2.776 6.710 14.473 1.00 91.94 132 LYS A CA 1
ATOM 1056 C C . LYS A 1 132 ? -3.039 6.240 13.045 1.00 91.94 132 LYS A C 1
ATOM 1058 O O . LYS A 1 132 ? -2.793 7.002 12.115 1.00 91.94 132 LYS A O 1
ATOM 1063 N N . PHE A 1 133 ? -3.602 5.044 12.868 1.00 95.25 133 PHE A N 1
ATOM 1064 C CA . PHE A 1 133 ? -3.988 4.548 11.548 1.00 95.25 133 PHE A CA 1
ATOM 1065 C C . PHE A 1 133 ? -5.067 5.438 10.923 1.00 95.25 133 PHE A C 1
ATOM 1067 O O . PHE A 1 133 ? -4.950 5.839 9.769 1.00 95.25 133 PHE A O 1
ATOM 1074 N N . LYS A 1 134 ? -6.067 5.880 11.698 1.00 95.25 134 LYS A N 1
ATOM 1075 C CA . LYS A 1 134 ? -7.064 6.837 11.200 1.00 95.25 134 LYS A CA 1
ATOM 1076 C C . LYS A 1 134 ? -6.449 8.181 10.813 1.00 95.25 134 LYS A C 1
ATOM 1078 O O . LYS A 1 134 ? -6.862 8.776 9.819 1.00 95.25 134 LYS A O 1
ATOM 1083 N N . HIS A 1 135 ? -5.482 8.675 11.587 1.00 93.06 135 HIS A N 1
ATOM 1084 C CA . HIS A 1 135 ? -4.738 9.890 11.239 1.00 93.06 135 HIS A CA 1
ATOM 1085 C C . HIS A 1 135 ? -3.960 9.716 9.930 1.00 93.06 135 HIS A C 1
ATOM 1087 O O . HIS A 1 135 ? -4.032 10.591 9.073 1.00 93.06 135 HIS A O 1
ATOM 1093 N N . PHE A 1 136 ? -3.312 8.566 9.740 1.00 94.88 136 PHE A N 1
ATOM 1094 C CA . PHE A 1 136 ? -2.653 8.196 8.489 1.00 94.88 136 PHE A CA 1
ATOM 1095 C C . PHE A 1 136 ? -3.625 8.179 7.297 1.00 94.88 136 PHE A C 1
ATOM 1097 O O . PHE A 1 136 ? -3.353 8.826 6.290 1.00 94.88 136 PHE A O 1
ATOM 1104 N N . LEU A 1 137 ? -4.805 7.562 7.429 1.00 94.75 137 LEU A N 1
ATOM 1105 C CA . LEU A 1 137 ? -5.826 7.589 6.371 1.00 94.75 137 LEU A CA 1
ATOM 1106 C C . LEU A 1 137 ? -6.307 9.007 6.047 1.00 94.75 137 LEU A C 1
ATOM 1108 O O . LEU A 1 137 ? -6.523 9.333 4.886 1.00 94.75 137 LEU A O 1
ATOM 1112 N N . ASN A 1 138 ? -6.468 9.865 7.058 1.00 92.12 138 ASN A N 1
ATOM 1113 C CA . ASN A 1 138 ? -6.841 11.260 6.825 1.00 92.12 138 ASN A CA 1
ATOM 1114 C C . ASN A 1 138 ? -5.734 12.033 6.097 1.00 92.12 138 ASN A C 1
ATOM 1116 O O . ASN A 1 138 ? -6.045 12.925 5.314 1.00 92.12 138 ASN A O 1
ATOM 1120 N N . TRP A 1 139 ? -4.466 11.713 6.369 1.00 92.12 139 TRP A N 1
ATOM 1121 C CA . TRP A 1 139 ? -3.329 12.288 5.657 1.00 92.12 139 TRP A CA 1
ATOM 1122 C C . TRP A 1 139 ? -3.312 11.845 4.192 1.00 92.12 139 TRP A C 1
ATOM 1124 O O . TRP A 1 139 ? -3.234 12.711 3.326 1.00 92.12 139 TRP A O 1
ATOM 1134 N N . LEU A 1 140 ? -3.476 10.543 3.916 1.00 90.81 140 LEU A N 1
ATOM 1135 C CA . LEU A 1 140 ? -3.576 10.008 2.550 1.00 90.81 140 LEU A CA 1
ATOM 1136 C C . LEU A 1 140 ? -4.728 10.658 1.775 1.00 90.81 140 LEU A C 1
ATOM 1138 O O . LEU A 1 140 ? -4.549 11.108 0.654 1.00 90.81 140 LEU A O 1
ATOM 1142 N N . ASP A 1 141 ? -5.900 10.778 2.394 1.00 88.69 141 ASP A N 1
ATOM 1143 C CA . ASP A 1 141 ? -7.067 11.416 1.775 1.00 88.69 141 ASP A CA 1
ATOM 1144 C C . ASP A 1 141 ? -6.822 12.902 1.464 1.00 88.69 141 ASP A C 1
ATOM 1146 O O . ASP A 1 141 ? -7.287 13.435 0.460 1.00 88.69 141 ASP A O 1
ATOM 1150 N N . ALA A 1 142 ? -6.053 13.587 2.314 1.00 84.56 142 ALA A N 1
ATOM 1151 C CA . ALA A 1 142 ? -5.704 14.989 2.117 1.00 84.56 142 ALA A CA 1
ATOM 1152 C C . ALA A 1 142 ? -4.673 15.217 1.000 1.00 84.56 142 ALA A C 1
ATOM 1154 O O . ALA A 1 142 ? -4.557 16.355 0.541 1.00 84.56 142 ALA A O 1
ATOM 1155 N N . THR A 1 143 ? -3.949 14.184 0.544 1.00 81.75 143 THR A N 1
ATOM 1156 C CA . THR A 1 143 ? -3.083 14.307 -0.642 1.00 81.75 143 THR A CA 1
ATOM 1157 C C . THR A 1 143 ? -3.904 14.422 -1.925 1.00 81.75 143 THR A C 1
ATOM 1159 O O . THR A 1 143 ? -3.473 15.085 -2.864 1.00 81.75 143 THR A O 1
ATOM 1162 N N . GLY A 1 144 ? -5.094 13.810 -1.953 1.00 78.06 144 GLY A N 1
ATOM 1163 C CA . GLY A 1 144 ? -5.950 13.722 -3.135 1.00 78.06 144 GLY A CA 1
ATOM 1164 C C . GLY A 1 144 ? -5.512 12.680 -4.171 1.00 78.06 144 GLY A C 1
ATOM 1165 O O . GLY A 1 144 ? -6.166 12.578 -5.204 1.00 78.06 144 GLY A O 1
ATOM 1166 N N . GLU A 1 145 ? -4.445 11.919 -3.898 1.00 83.31 145 GLU A N 1
ATOM 1167 C CA . GLU A 1 145 ? -3.827 10.951 -4.826 1.00 83.31 145 GLU A CA 1
ATOM 1168 C C . GLU A 1 145 ? -4.210 9.491 -4.544 1.00 83.31 145 GLU A C 1
ATOM 1170 O O . GLU A 1 145 ? -3.967 8.623 -5.380 1.00 83.31 145 GLU A O 1
ATOM 1175 N N . PHE A 1 146 ? -4.769 9.222 -3.360 1.00 89.06 146 PHE A N 1
ATOM 1176 C CA . PHE A 1 146 ? -5.016 7.872 -2.839 1.00 89.06 146 PHE A CA 1
ATOM 1177 C C . PHE A 1 146 ? -6.495 7.642 -2.486 1.00 89.06 146 PHE A C 1
ATOM 1179 O O . PHE A 1 146 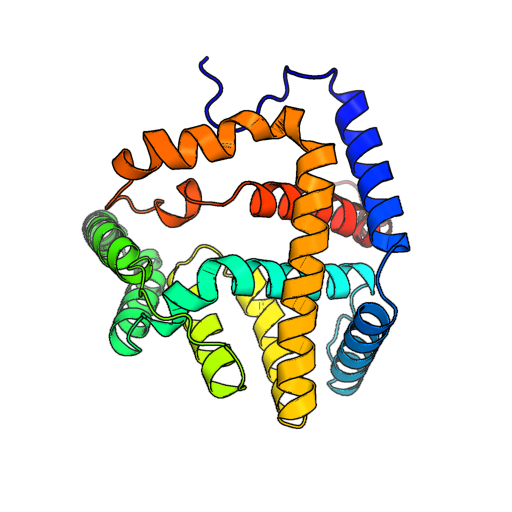? -6.808 6.999 -1.484 1.00 89.06 146 PHE A O 1
ATOM 1186 N N . SER A 1 147 ? -7.432 8.258 -3.215 1.00 87.50 147 SER A N 1
ATOM 1187 C CA . SER A 1 147 ? -8.856 8.245 -2.842 1.00 87.50 147 SER A CA 1
ATOM 1188 C C . SER A 1 147 ? -9.444 6.832 -2.799 1.00 87.50 147 SER A C 1
ATOM 1190 O O . SER A 1 147 ? -10.143 6.486 -1.844 1.00 87.50 147 SER A O 1
ATOM 1192 N N . GLU A 1 148 ? -9.126 6.002 -3.793 1.00 89.62 148 GLU A N 1
ATOM 1193 C CA . GLU A 1 148 ? -9.618 4.622 -3.891 1.00 89.62 148 GLU A CA 1
ATOM 1194 C C . GLU A 1 148 ? -9.003 3.724 -2.813 1.00 89.62 148 GLU A C 1
ATOM 1196 O O . GLU A 1 148 ? -9.699 2.942 -2.157 1.00 89.62 148 GLU A O 1
ATOM 1201 N N . GLU A 1 149 ? -7.703 3.875 -2.565 1.00 94.56 149 GLU A N 1
ATOM 1202 C CA . GLU A 1 149 ? -6.988 3.184 -1.500 1.00 94.56 149 GLU A CA 1
ATOM 1203 C C . GLU A 1 149 ? -7.560 3.579 -0.139 1.00 94.56 149 GLU A C 1
ATOM 1205 O O . GLU A 1 149 ? -7.830 2.714 0.687 1.00 94.56 149 GLU A O 1
ATOM 1210 N N . VAL A 1 150 ? -7.837 4.863 0.098 1.00 95.06 150 VAL A N 1
ATOM 1211 C CA . VAL A 1 150 ? -8.450 5.332 1.347 1.00 95.06 150 VAL A CA 1
ATOM 1212 C C . VAL A 1 150 ? -9.829 4.714 1.560 1.00 95.06 150 VAL A C 1
ATOM 1214 O O . VAL A 1 150 ? -10.134 4.319 2.689 1.00 95.06 150 VAL A O 1
ATOM 1217 N N . ILE A 1 151 ? -10.673 4.604 0.528 1.00 93.44 151 ILE A N 1
ATOM 1218 C CA . ILE A 1 151 ? -11.985 3.942 0.646 1.00 93.44 151 ILE A CA 1
ATOM 1219 C C . ILE A 1 151 ? -11.796 2.506 1.146 1.00 93.44 151 ILE A C 1
ATOM 1221 O O . ILE A 1 151 ? -12.386 2.118 2.157 1.00 93.44 151 ILE A O 1
ATOM 1225 N N . ARG A 1 152 ? -10.909 1.746 0.499 1.00 93.69 152 ARG A N 1
ATOM 1226 C CA . ARG A 1 152 ? -10.621 0.343 0.837 1.00 93.69 152 ARG A CA 1
ATOM 1227 C C . ARG A 1 152 ? -10.009 0.202 2.231 1.00 93.69 152 ARG A C 1
ATOM 1229 O O . ARG A 1 152 ? -10.482 -0.581 3.053 1.00 93.69 152 ARG A O 1
ATOM 1236 N N . LEU A 1 153 ? -9.020 1.029 2.558 1.00 96.81 153 LEU A N 1
ATOM 1237 C CA . LEU A 1 153 ? -8.331 1.003 3.846 1.00 96.81 153 LEU A CA 1
ATOM 1238 C C . LEU A 1 153 ? -9.203 1.488 5.015 1.00 96.81 153 LEU A C 1
ATOM 1240 O O . LEU A 1 153 ? -8.915 1.157 6.166 1.00 96.81 153 LEU A O 1
ATOM 1244 N N . ASN A 1 154 ? -10.299 2.218 4.773 1.00 96.00 154 ASN A N 1
ATOM 1245 C CA . ASN A 1 154 ? -11.269 2.500 5.836 1.00 96.00 154 ASN A CA 1
ATOM 1246 C C . ASN A 1 154 ? -11.984 1.224 6.316 1.00 96.00 154 ASN A C 1
ATOM 1248 O O . ASN A 1 154 ? -12.269 1.127 7.510 1.00 96.00 154 ASN A O 1
ATOM 1252 N N . TYR A 1 155 ? -12.214 0.233 5.448 1.00 95.00 155 TYR A N 1
ATOM 1253 C CA . TYR A 1 155 ? -12.738 -1.068 5.876 1.00 95.00 155 TYR A CA 1
ATOM 1254 C C . TYR A 1 155 ? -11.709 -1.840 6.706 1.00 95.00 155 TYR A C 1
ATOM 1256 O O . TYR A 1 155 ? -12.047 -2.367 7.767 1.00 95.00 155 TYR A O 1
ATOM 1264 N N . TRP A 1 156 ? -10.436 -1.813 6.304 1.00 96.88 156 TRP A N 1
ATOM 1265 C CA . TRP A 1 156 ? -9.338 -2.339 7.122 1.00 96.88 156 TRP A CA 1
ATOM 1266 C C . TRP A 1 156 ? -9.248 -1.644 8.480 1.00 96.88 156 TRP A C 1
ATOM 1268 O O . TRP A 1 156 ? -9.077 -2.305 9.497 1.00 96.88 156 TRP A O 1
ATOM 1278 N N . HIS A 1 157 ? -9.447 -0.325 8.541 1.00 96.69 157 HIS A N 1
ATOM 1279 C CA . HIS A 1 157 ? -9.527 0.399 9.810 1.00 96.69 157 HIS A CA 1
ATOM 1280 C C . HIS A 1 157 ? -10.694 -0.085 10.686 1.00 96.69 157 HIS A C 1
ATOM 1282 O O . HIS A 1 157 ? -10.527 -0.200 11.898 1.00 96.69 157 HIS A O 1
ATOM 1288 N N . MET A 1 158 ? -11.864 -0.378 10.106 1.00 95.62 158 MET A N 1
ATOM 1289 C CA . MET A 1 158 ? -12.989 -0.947 10.859 1.00 95.62 158 MET A CA 1
ATOM 1290 C C . MET A 1 158 ? -12.636 -2.315 11.445 1.00 95.62 158 MET A C 1
ATOM 1292 O O . MET A 1 158 ? -12.915 -2.547 12.618 1.00 95.62 158 MET A O 1
ATOM 1296 N N . TYR A 1 159 ? -11.970 -3.171 10.671 1.00 96.31 159 TYR A N 1
ATOM 1297 C CA . TYR A 1 159 ? -11.476 -4.461 11.148 1.00 96.31 159 TYR A CA 1
ATOM 1298 C C . TYR A 1 159 ? -10.401 -4.308 12.235 1.00 96.31 159 TYR A C 1
ATOM 1300 O O . TYR A 1 159 ? -10.489 -4.901 13.301 1.00 96.31 159 TYR A O 1
ATOM 1308 N N . LEU A 1 160 ? -9.433 -3.412 12.044 1.00 96.25 160 LEU A N 1
ATOM 1309 C CA . LEU A 1 160 ? -8.388 -3.113 13.026 1.00 96.25 160 LEU A CA 1
ATOM 1310 C C . LEU A 1 160 ? -8.933 -2.633 14.379 1.00 96.25 160 LEU A C 1
ATOM 1312 O O . LEU A 1 160 ? -8.229 -2.747 15.380 1.00 96.25 160 LEU A O 1
ATOM 1316 N N . LYS A 1 161 ? -10.155 -2.082 14.422 1.00 95.88 161 LYS A N 1
ATOM 1317 C CA . LYS A 1 161 ? -10.840 -1.703 15.668 1.00 95.88 161 LYS A CA 1
ATOM 1318 C C . LYS A 1 161 ? -11.418 -2.888 16.439 1.00 95.88 161 LYS A C 1
ATOM 1320 O O . LYS A 1 161 ? -11.730 -2.714 17.612 1.00 95.88 161 LYS A O 1
ATOM 1325 N N . THR A 1 162 ? -11.592 -4.046 15.805 1.00 95.50 162 THR A N 1
ATOM 1326 C CA . THR A 1 162 ? -12.071 -5.264 16.473 1.00 95.50 162 THR A CA 1
ATOM 1327 C C . THR A 1 162 ? -10.932 -6.095 17.056 1.00 95.50 162 THR A C 1
ATOM 1329 O O . THR A 1 162 ? -11.188 -7.065 17.761 1.00 95.50 162 THR A O 1
ATOM 1332 N N . LEU A 1 163 ? -9.683 -5.752 16.733 1.00 95.25 163 LEU A N 1
ATOM 1333 C CA . LEU A 1 163 ? -8.493 -6.443 17.212 1.00 95.25 163 LEU A CA 1
ATOM 1334 C C . LEU A 1 163 ? -7.993 -5.831 18.521 1.00 95.25 163 LEU A C 1
ATOM 1336 O O . LEU A 1 163 ? -8.122 -4.628 18.755 1.00 95.25 163 LEU A O 1
ATOM 1340 N N . ASP A 1 164 ? -7.373 -6.665 19.352 1.00 94.06 164 ASP A N 1
ATOM 1341 C CA . ASP A 1 164 ? -6.583 -6.190 20.482 1.00 94.06 164 ASP A CA 1
ATOM 1342 C C . ASP A 1 164 ? -5.319 -5.445 20.010 1.00 94.06 164 ASP A C 1
ATOM 1344 O O . ASP A 1 164 ? -4.907 -5.525 18.848 1.00 94.06 164 ASP A O 1
ATOM 1348 N N . THR A 1 165 ? -4.697 -4.695 20.922 1.00 91.38 165 THR A N 1
ATOM 1349 C CA . THR A 1 165 ? -3.540 -3.844 20.610 1.00 91.38 165 THR A CA 1
ATOM 1350 C C . THR A 1 165 ? -2.358 -4.631 20.036 1.00 91.38 165 THR A C 1
ATOM 1352 O O . THR A 1 165 ? -1.684 -4.110 19.151 1.00 91.38 165 THR A O 1
ATOM 1355 N N . SER A 1 166 ? -2.115 -5.866 20.496 1.00 92.62 166 SER A N 1
ATOM 1356 C CA . SER A 1 166 ? -1.005 -6.690 19.993 1.00 92.62 166 SER A CA 1
ATOM 1357 C C . SER A 1 166 ? -1.267 -7.088 18.549 1.00 92.62 166 SER A C 1
ATOM 1359 O O . SER A 1 166 ? -0.497 -6.733 17.663 1.00 92.62 166 SER A O 1
ATOM 1361 N N . LYS A 1 167 ? -2.422 -7.708 18.277 1.00 94.19 167 LYS A N 1
ATOM 1362 C CA . LYS A 1 167 ? -2.792 -8.149 16.924 1.00 94.19 167 LYS A CA 1
ATOM 1363 C C . LYS A 1 167 ? -2.879 -6.995 15.939 1.00 94.19 167 LYS A C 1
ATOM 1365 O O . LYS A 1 167 ? -2.529 -7.153 14.774 1.00 94.19 167 LYS A O 1
ATOM 1370 N N . HIS A 1 168 ? -3.339 -5.832 16.397 1.00 94.25 168 HIS A N 1
ATOM 1371 C CA . HIS A 1 168 ? -3.333 -4.612 15.601 1.00 94.25 168 HIS A CA 1
ATOM 1372 C C . HIS A 1 168 ? -1.913 -4.255 15.144 1.00 94.25 168 HIS A C 1
ATOM 1374 O O . HIS A 1 168 ? -1.687 -4.002 13.963 1.00 94.25 168 HIS A O 1
ATOM 1380 N N . GLN A 1 169 ? -0.959 -4.220 16.076 1.00 93.31 169 GLN A N 1
ATOM 1381 C CA . GLN A 1 169 ? 0.434 -3.890 15.777 1.00 93.31 169 GLN A CA 1
ATOM 1382 C C . GLN A 1 169 ? 1.084 -4.950 14.893 1.00 93.31 169 GLN A C 1
ATOM 1384 O O . GLN A 1 169 ? 1.731 -4.600 13.906 1.00 93.31 169 GLN A O 1
ATOM 1389 N N . ASP A 1 170 ? 0.853 -6.224 15.198 1.00 94.19 170 ASP A N 1
ATOM 1390 C CA . ASP A 1 170 ? 1.378 -7.346 14.428 1.00 94.19 170 ASP A CA 1
ATOM 1391 C C . ASP A 1 170 ? 0.875 -7.300 12.987 1.00 94.19 170 ASP A C 1
ATOM 1393 O O . ASP A 1 170 ? 1.662 -7.442 12.056 1.00 94.19 170 ASP A O 1
ATOM 1397 N N . LEU A 1 171 ? -0.415 -7.040 12.767 1.00 97.00 171 LEU A N 1
ATOM 1398 C CA . LEU A 1 171 ? -0.986 -6.898 11.428 1.00 97.00 171 LEU A CA 1
ATOM 1399 C C . LEU A 1 171 ? -0.308 -5.771 10.639 1.00 97.00 171 LEU A C 1
ATOM 1401 O O . LEU A 1 171 ? 0.109 -5.990 9.501 1.00 97.00 171 LEU A O 1
ATOM 1405 N N . LEU A 1 172 ? -0.156 -4.583 11.232 1.00 96.00 172 LEU A N 1
ATOM 1406 C CA . LEU A 1 172 ? 0.470 -3.451 10.545 1.00 96.00 172 LEU A CA 1
ATOM 1407 C C . LEU A 1 172 ? 1.950 -3.719 10.240 1.00 96.00 172 LEU A C 1
ATOM 1409 O O . LEU A 1 172 ? 2.386 -3.508 9.108 1.00 96.00 172 LEU A O 1
ATOM 1413 N N . ASN A 1 173 ? 2.709 -4.243 11.201 1.00 94.44 173 ASN A N 1
ATOM 1414 C CA . ASN A 1 173 ? 4.126 -4.560 11.014 1.00 94.44 173 ASN A CA 1
ATOM 1415 C C . ASN A 1 173 ? 4.336 -5.645 9.952 1.00 94.44 173 ASN A C 1
ATOM 1417 O O . ASN A 1 173 ? 5.199 -5.502 9.086 1.00 94.44 173 ASN A O 1
ATOM 1421 N N . ASN A 1 174 ? 3.521 -6.702 9.975 1.00 96.06 174 ASN A N 1
ATOM 1422 C CA . ASN A 1 174 ? 3.594 -7.755 8.969 1.00 96.06 174 ASN A CA 1
ATOM 1423 C C . ASN A 1 174 ? 3.195 -7.246 7.582 1.00 96.06 174 ASN A C 1
ATOM 1425 O O . ASN A 1 174 ? 3.829 -7.641 6.610 1.00 96.06 174 ASN A O 1
ATOM 1429 N N . SER A 1 175 ? 2.232 -6.322 7.470 1.00 97.44 175 SER A N 1
ATOM 1430 C CA . SER A 1 175 ? 1.899 -5.721 6.170 1.00 97.44 175 SER A CA 1
ATOM 1431 C C . SER A 1 175 ? 3.087 -4.955 5.583 1.00 97.44 175 SER A C 1
ATOM 1433 O O . SER A 1 175 ? 3.395 -5.096 4.403 1.00 97.44 175 SER A O 1
ATOM 1435 N N . ILE A 1 176 ? 3.818 -4.205 6.417 1.00 96.25 176 ILE A N 1
ATOM 1436 C CA . ILE A 1 176 ? 5.023 -3.473 6.004 1.00 96.25 176 ILE A CA 1
ATOM 1437 C C . ILE A 1 176 ? 6.130 -4.446 5.580 1.00 96.25 176 ILE A C 1
ATOM 1439 O O . ILE A 1 176 ? 6.819 -4.194 4.595 1.00 96.25 176 ILE A O 1
ATOM 1443 N N . ASN A 1 177 ? 6.317 -5.550 6.305 1.00 95.62 177 ASN A N 1
ATOM 1444 C CA . ASN A 1 177 ? 7.323 -6.555 5.955 1.00 95.62 177 ASN A CA 1
ATOM 1445 C C . ASN A 1 177 ? 6.979 -7.283 4.648 1.00 95.62 177 ASN A C 1
ATOM 1447 O O . ASN A 1 177 ? 7.846 -7.435 3.793 1.00 95.62 177 ASN A O 1
ATOM 1451 N N . GLU A 1 178 ? 5.714 -7.657 4.454 1.00 95.94 178 GLU A N 1
ATOM 1452 C CA . GLU A 1 178 ? 5.229 -8.248 3.202 1.00 95.94 178 GLU A CA 1
ATOM 1453 C C . GLU A 1 178 ? 5.445 -7.286 2.023 1.00 95.94 178 GLU A C 1
ATOM 1455 O O . GLU A 1 178 ? 5.942 -7.688 0.970 1.00 95.94 178 GLU A O 1
ATOM 1460 N N . ALA A 1 179 ? 5.170 -5.992 2.229 1.00 97.00 179 ALA A N 1
ATOM 1461 C CA . ALA A 1 179 ? 5.456 -4.961 1.242 1.00 97.00 179 ALA A CA 1
ATOM 1462 C C . ALA A 1 179 ? 6.950 -4.869 0.920 1.00 97.00 179 ALA A C 1
ATOM 1464 O O . ALA A 1 179 ? 7.297 -4.870 -0.252 1.00 97.00 179 ALA A O 1
ATOM 1465 N N . LYS A 1 180 ? 7.854 -4.883 1.906 1.00 96.44 180 LYS A N 1
ATOM 1466 C CA . LYS A 1 180 ? 9.306 -4.881 1.638 1.00 96.44 180 LYS A CA 1
ATOM 1467 C C . LYS A 1 180 ? 9.741 -6.069 0.777 1.00 96.44 180 LYS A C 1
ATOM 1469 O O . LYS A 1 180 ? 10.469 -5.874 -0.192 1.00 96.44 180 LYS A O 1
ATOM 1474 N N . HIS A 1 181 ? 9.250 -7.271 1.078 1.00 96.56 181 HIS A N 1
ATOM 1475 C CA . HIS A 1 181 ? 9.534 -8.455 0.263 1.00 96.56 181 HIS A CA 1
ATOM 1476 C C . HIS A 1 181 ? 8.992 -8.329 -1.164 1.00 96.56 181 HIS A C 1
ATOM 1478 O O . HIS A 1 181 ? 9.636 -8.782 -2.114 1.00 96.56 181 HIS A O 1
ATOM 1484 N N . PHE A 1 182 ? 7.828 -7.700 -1.337 1.00 97.62 182 PHE A N 1
ATOM 1485 C CA . PHE A 1 182 ? 7.331 -7.340 -2.660 1.00 97.62 182 PHE A CA 1
ATOM 1486 C C . PHE A 1 182 ? 8.270 -6.369 -3.374 1.00 97.62 182 PHE A C 1
ATOM 1488 O O . PHE A 1 182 ? 8.659 -6.649 -4.502 1.00 97.62 182 PHE A O 1
ATOM 1495 N N . GLU A 1 183 ? 8.657 -5.265 -2.727 1.00 96.38 183 GLU A N 1
ATOM 1496 C CA . GLU A 1 183 ? 9.520 -4.236 -3.320 1.00 96.38 183 GLU A CA 1
ATOM 1497 C C . GLU A 1 183 ? 10.843 -4.822 -3.821 1.00 96.38 183 GLU A C 1
ATOM 1499 O O . GLU A 1 183 ? 11.264 -4.535 -4.939 1.00 96.38 183 GLU A O 1
ATOM 1504 N N . GLU A 1 184 ? 11.478 -5.680 -3.022 1.00 95.62 184 GLU A N 1
ATOM 1505 C CA . GLU A 1 184 ? 12.736 -6.340 -3.379 1.00 95.62 184 GLU A CA 1
ATOM 1506 C C . GLU A 1 184 ? 12.580 -7.215 -4.627 1.00 95.62 184 GLU A C 1
ATOM 1508 O O . GLU A 1 184 ? 13.361 -7.117 -5.575 1.00 95.62 184 GLU A O 1
ATOM 1513 N N . ARG A 1 185 ? 11.545 -8.060 -4.659 1.00 96.69 185 ARG A N 1
ATOM 1514 C CA . ARG A 1 185 ? 11.331 -9.007 -5.760 1.00 96.69 185 ARG A CA 1
ATOM 1515 C C . ARG A 1 185 ? 10.854 -8.317 -7.028 1.00 96.69 185 ARG A C 1
ATOM 1517 O O . ARG A 1 185 ? 11.343 -8.629 -8.112 1.00 96.69 185 ARG A O 1
ATOM 1524 N N . ALA A 1 186 ? 9.926 -7.378 -6.894 1.00 95.62 186 ALA A N 1
ATOM 1525 C CA . ALA A 1 186 ? 9.404 -6.598 -8.004 1.00 95.62 186 ALA A CA 1
ATOM 1526 C C . ALA A 1 186 ? 10.484 -5.677 -8.590 1.00 95.62 186 ALA A C 1
ATOM 1528 O O . ALA A 1 186 ? 10.616 -5.595 -9.807 1.00 95.62 186 ALA A O 1
ATOM 1529 N N . GLY A 1 187 ? 11.329 -5.077 -7.747 1.00 93.50 187 GLY A N 1
ATOM 1530 C CA . GLY A 1 187 ? 12.463 -4.258 -8.178 1.00 93.50 187 GLY A CA 1
ATOM 1531 C C . GLY A 1 187 ? 13.558 -5.032 -8.912 1.00 93.50 187 GLY A C 1
ATOM 1532 O O . GLY A 1 187 ? 14.318 -4.440 -9.675 1.00 93.50 187 GLY A O 1
ATOM 1533 N N . ILE A 1 188 ? 13.653 -6.350 -8.719 1.00 92.38 188 ILE A N 1
ATOM 1534 C CA . ILE A 1 188 ? 14.500 -7.219 -9.548 1.00 92.38 188 ILE A CA 1
ATOM 1535 C C . ILE A 1 188 ? 13.780 -7.554 -10.856 1.00 92.38 188 ILE A C 1
ATOM 1537 O O . ILE A 1 188 ? 14.359 -7.380 -11.924 1.00 92.38 188 ILE A O 1
ATOM 1541 N N . ALA A 1 189 ? 12.526 -8.005 -10.779 1.00 92.50 189 ALA A N 1
ATOM 1542 C CA . ALA A 1 189 ? 11.774 -8.473 -11.940 1.00 92.50 189 ALA A CA 1
ATOM 1543 C C . ALA A 1 189 ? 11.497 -7.361 -12.962 1.00 92.50 189 ALA A C 1
ATOM 1545 O O . ALA A 1 189 ? 11.614 -7.582 -14.162 1.00 92.50 189 ALA A O 1
ATOM 1546 N N . PHE A 1 190 ? 11.150 -6.161 -12.504 1.00 91.00 190 PHE A N 1
ATOM 1547 C CA . PHE A 1 190 ? 10.670 -5.082 -13.366 1.00 91.00 190 PHE A CA 1
ATOM 1548 C C . PHE A 1 190 ? 11.675 -3.944 -13.564 1.00 91.00 190 PHE A C 1
ATOM 1550 O O . PHE A 1 190 ? 11.324 -2.926 -14.163 1.00 91.00 190 PHE A O 1
ATOM 1557 N N . ARG A 1 191 ? 12.924 -4.117 -13.105 1.00 87.12 191 ARG A N 1
ATOM 1558 C CA . ARG A 1 191 ? 13.987 -3.100 -13.167 1.00 87.12 191 ARG A CA 1
ATOM 1559 C C . ARG A 1 191 ? 14.118 -2.456 -14.542 1.00 87.12 191 ARG A C 1
ATOM 1561 O O . ARG A 1 191 ? 14.245 -1.239 -14.647 1.00 87.12 191 ARG A O 1
ATOM 1568 N N . ASP A 1 192 ? 14.088 -3.265 -15.593 1.00 85.00 192 ASP A N 1
ATOM 1569 C CA . ASP A 1 192 ? 14.322 -2.794 -16.959 1.00 85.00 192 ASP A CA 1
ATOM 1570 C C . ASP A 1 192 ? 13.235 -1.813 -17.422 1.00 85.00 192 ASP A C 1
ATOM 1572 O O . ASP A 1 192 ? 13.511 -0.890 -18.191 1.00 85.00 192 ASP A O 1
ATOM 1576 N N . TYR A 1 193 ? 12.022 -1.936 -16.877 1.00 85.00 193 TYR A N 1
ATOM 1577 C CA . TYR A 1 193 ? 10.893 -1.065 -17.195 1.00 85.00 193 TYR A CA 1
ATOM 1578 C C . TYR A 1 193 ? 10.879 0.223 -16.363 1.00 85.00 193 TYR A C 1
ATOM 1580 O O . TYR A 1 193 ? 10.342 1.231 -16.829 1.00 85.00 193 TYR A O 1
ATOM 1588 N N . THR A 1 194 ? 11.460 0.212 -15.157 1.00 87.44 194 THR A N 1
ATOM 1589 C CA . THR A 1 194 ? 11.336 1.293 -14.156 1.00 87.44 194 THR A CA 1
ATOM 1590 C C . THR A 1 194 ? 12.659 1.923 -13.705 1.00 87.44 194 THR A C 1
ATOM 1592 O O . THR A 1 194 ? 12.657 2.827 -12.870 1.00 87.44 194 THR A O 1
ATOM 1595 N N . SER A 1 195 ? 13.786 1.536 -14.304 1.00 82.06 195 SER A N 1
ATOM 1596 C CA . SER A 1 195 ? 15.144 1.999 -13.964 1.00 82.06 195 SER A CA 1
ATOM 1597 C C . SER A 1 195 ? 15.334 3.526 -13.913 1.00 82.06 195 SER A C 1
ATOM 1599 O O . SER A 1 195 ? 16.175 4.028 -13.161 1.00 82.06 195 SER A O 1
ATOM 1601 N N . ASN A 1 196 ? 14.541 4.294 -14.666 1.00 82.88 196 ASN A N 1
ATOM 1602 C CA . ASN A 1 196 ? 14.628 5.757 -14.687 1.00 82.88 196 ASN A CA 1
ATOM 1603 C C . ASN A 1 196 ? 13.859 6.440 -13.544 1.00 82.88 196 ASN A C 1
ATOM 1605 O O . ASN A 1 196 ? 14.119 7.613 -13.263 1.00 82.88 196 ASN A O 1
ATOM 1609 N N . VAL A 1 197 ? 12.962 5.731 -12.847 1.00 82.75 197 VAL A N 1
ATOM 1610 C CA . VAL A 1 197 ? 12.075 6.309 -11.823 1.00 82.75 197 VAL A CA 1
ATOM 1611 C C . VAL A 1 197 ? 12.868 6.909 -10.664 1.00 82.75 197 VAL A C 1
ATOM 1613 O O . VAL A 1 197 ? 12.694 8.082 -10.334 1.00 82.75 197 VAL A O 1
ATOM 1616 N N . GLU A 1 198 ? 13.791 6.153 -10.068 1.00 79.94 198 GLU A N 1
ATOM 1617 C CA . GLU A 1 198 ? 14.584 6.651 -8.936 1.00 79.94 198 GLU A CA 1
ATOM 1618 C C . GLU A 1 198 ? 15.548 7.772 -9.348 1.00 79.94 198 GLU A C 1
ATOM 1620 O O . GLU A 1 198 ? 15.801 8.705 -8.578 1.00 79.94 198 GLU A O 1
ATOM 1625 N N . THR A 1 199 ? 16.048 7.735 -10.585 1.00 82.00 199 THR A N 1
ATOM 1626 C CA . THR A 1 199 ? 16.891 8.803 -11.136 1.00 82.00 199 THR A CA 1
ATOM 1627 C C . THR A 1 199 ? 16.098 10.099 -11.295 1.00 82.00 199 THR A C 1
ATOM 1629 O O . THR A 1 199 ? 16.559 11.155 -10.851 1.00 82.00 199 THR A O 1
ATOM 1632 N N . PHE A 1 200 ? 14.888 10.025 -11.858 1.00 80.06 200 PHE A N 1
ATOM 1633 C CA . PHE A 1 200 ? 13.958 11.151 -11.946 1.00 80.06 200 PHE A CA 1
ATOM 1634 C C . PHE A 1 200 ? 13.631 11.701 -10.554 1.00 80.06 200 PHE A C 1
ATOM 1636 O O . PHE A 1 200 ? 13.770 12.902 -10.300 1.00 80.06 200 PHE A O 1
ATOM 1643 N N . ARG A 1 201 ? 13.290 10.817 -9.611 1.00 79.44 201 ARG A N 1
AT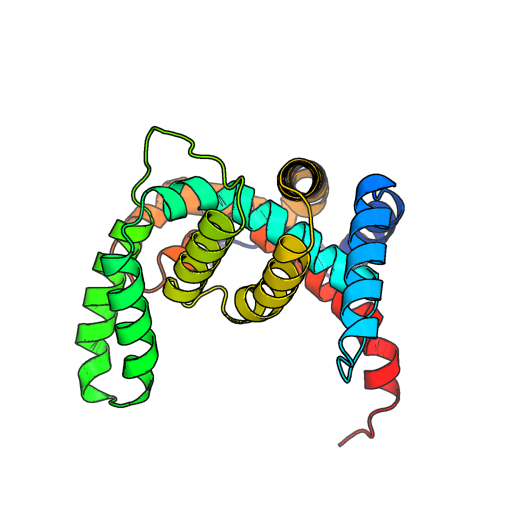OM 1644 C CA . ARG A 1 201 ? 12.914 11.197 -8.247 1.00 79.44 201 ARG A CA 1
ATOM 1645 C C . ARG A 1 201 ? 14.042 11.929 -7.511 1.00 79.44 201 ARG A C 1
ATOM 1647 O O . ARG A 1 201 ? 13.785 12.899 -6.805 1.00 79.44 201 ARG A O 1
ATOM 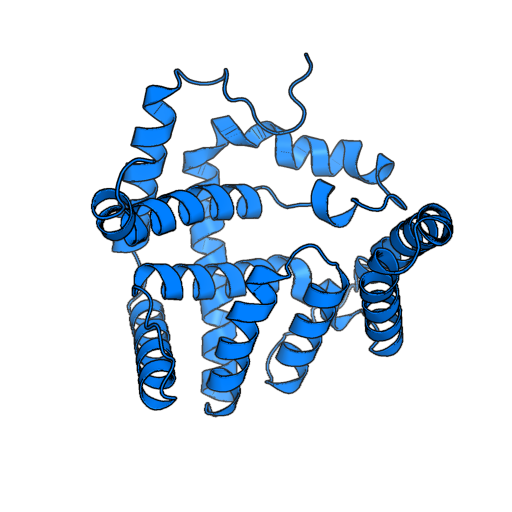1654 N N . LYS A 1 202 ? 15.301 11.520 -7.701 1.00 78.75 202 LYS A N 1
ATOM 1655 C CA . LYS A 1 202 ? 16.467 12.170 -7.071 1.00 78.75 202 LYS A CA 1
ATOM 1656 C C . LYS A 1 202 ? 16.867 13.482 -7.747 1.00 78.75 202 LYS A C 1
ATOM 1658 O O . LYS A 1 202 ? 17.248 14.420 -7.051 1.00 78.75 202 LYS A O 1
ATOM 1663 N N . LYS A 1 203 ? 16.810 13.554 -9.081 1.00 77.69 203 LYS A N 1
ATOM 1664 C CA . LYS A 1 203 ? 17.380 14.677 -9.852 1.00 77.69 203 LYS A CA 1
ATOM 1665 C C . LYS A 1 203 ? 16.361 15.743 -10.254 1.00 77.69 203 LYS A C 1
ATOM 1667 O O . LYS A 1 203 ? 16.714 16.914 -10.331 1.00 77.69 203 LYS A O 1
ATOM 1672 N N . GLN A 1 204 ? 15.117 15.354 -10.519 1.00 72.12 204 GLN A N 1
ATOM 1673 C CA . GLN A 1 204 ? 14.119 16.216 -11.164 1.00 72.12 204 GLN A CA 1
ATOM 1674 C C . GLN A 1 204 ? 12.928 16.541 -10.255 1.00 72.12 204 GLN A C 1
ATOM 1676 O O . GLN A 1 204 ? 12.315 17.595 -10.416 1.00 72.12 204 GLN A O 1
ATOM 1681 N N . LEU A 1 205 ? 12.646 15.728 -9.228 1.00 73.31 205 LEU A N 1
ATOM 1682 C CA . LEU A 1 205 ? 11.521 15.965 -8.311 1.00 73.31 205 LEU A CA 1
ATOM 1683 C C . LEU A 1 205 ? 11.574 17.340 -7.625 1.00 73.31 205 LEU A C 1
ATOM 1685 O O . LEU A 1 205 ? 10.535 17.963 -7.421 1.00 73.31 205 LEU A O 1
ATOM 1689 N N . GLN A 1 206 ? 12.766 17.865 -7.322 1.00 71.88 206 GLN A N 1
ATOM 1690 C CA . GLN A 1 206 ? 12.908 19.201 -6.724 1.00 71.88 206 GLN A CA 1
ATOM 1691 C C . GLN A 1 206 ? 12.310 20.312 -7.601 1.00 71.88 206 GLN A C 1
ATOM 1693 O O . GLN A 1 206 ? 11.777 21.285 -7.075 1.00 71.88 206 GLN A O 1
ATOM 1698 N N . GLN A 1 207 ? 12.308 20.145 -8.926 1.00 72.81 207 GLN A N 1
ATOM 1699 C CA . GLN A 1 207 ? 11.702 21.094 -9.869 1.00 72.81 207 GLN A CA 1
ATOM 1700 C C . GLN A 1 207 ? 10.164 21.060 -9.839 1.00 72.81 207 GLN A C 1
ATOM 1702 O O . GLN A 1 207 ? 9.496 21.946 -10.377 1.00 72.81 207 GLN A O 1
ATOM 1707 N N . HIS A 1 208 ? 9.592 20.030 -9.213 1.00 70.19 208 HIS A N 1
ATOM 1708 C CA . HIS A 1 208 ? 8.164 19.902 -8.948 1.00 70.19 208 HIS A CA 1
ATOM 1709 C C . HIS A 1 208 ? 7.783 20.374 -7.544 1.00 70.19 208 HIS A C 1
ATOM 1711 O O . HIS A 1 208 ? 6.603 20.354 -7.197 1.00 70.19 208 HIS A O 1
ATOM 1717 N N . LYS A 1 209 ? 8.738 20.830 -6.724 1.00 67.75 209 LYS A N 1
ATOM 1718 C CA . LYS A 1 209 ? 8.427 21.400 -5.414 1.00 67.75 209 LYS A CA 1
ATOM 1719 C C . LYS A 1 209 ? 7.497 22.600 -5.592 1.00 67.75 209 LYS A C 1
ATOM 1721 O O . LYS A 1 209 ? 7.685 23.417 -6.488 1.00 67.75 209 LYS A O 1
ATOM 1726 N N . PHE A 1 210 ? 6.476 22.684 -4.745 1.00 66.94 210 PHE A N 1
ATOM 1727 C CA . PHE A 1 210 ? 5.395 23.669 -4.858 1.00 66.94 210 PHE A CA 1
ATOM 1728 C C . PHE A 1 210 ? 4.505 23.528 -6.096 1.00 66.94 210 PHE A C 1
ATOM 1730 O O . PHE A 1 210 ? 3.647 24.381 -6.319 1.00 66.94 210 PHE A O 1
ATOM 1737 N N . LYS A 1 211 ? 4.656 22.453 -6.876 1.00 69.81 211 LYS A N 1
ATOM 1738 C CA . LYS A 1 211 ? 3.654 22.064 -7.857 1.00 69.81 211 LYS A CA 1
ATOM 1739 C C . LYS A 1 211 ? 2.632 21.155 -7.208 1.00 69.81 211 LYS A C 1
ATOM 1741 O O . LYS A 1 211 ? 2.876 20.425 -6.252 1.00 69.81 211 LYS A O 1
ATOM 1746 N N . GLU A 1 212 ? 1.457 21.245 -7.778 1.00 65.75 212 GLU A N 1
ATOM 1747 C CA . GLU A 1 212 ? 0.293 20.461 -7.451 1.00 65.75 212 GLU A CA 1
ATOM 1748 C C . GLU A 1 212 ? 0.548 18.949 -7.436 1.00 65.75 212 GLU A C 1
ATOM 1750 O O . GLU A 1 212 ? 0.288 18.278 -6.439 1.00 65.75 212 GLU A O 1
ATOM 1755 N N . ASN A 1 213 ? 1.131 18.459 -8.523 1.00 65.56 213 ASN A N 1
ATOM 1756 C CA . ASN A 1 213 ? 1.431 17.060 -8.774 1.00 65.56 213 ASN A CA 1
ATOM 1757 C C . ASN A 1 213 ? 2.711 16.580 -8.079 1.00 65.56 213 ASN A C 1
ATOM 1759 O O . ASN A 1 213 ? 3.274 15.568 -8.476 1.00 65.56 213 ASN A O 1
ATOM 1763 N N . TYR A 1 214 ? 3.213 17.282 -7.061 1.00 74.56 214 TYR A N 1
ATOM 1764 C CA . TYR A 1 214 ? 4.475 16.920 -6.414 1.00 74.56 214 TYR A CA 1
ATOM 1765 C C . TYR A 1 214 ? 4.441 15.520 -5.780 1.00 74.56 214 TYR A C 1
ATOM 1767 O O . TYR A 1 214 ? 5.412 14.779 -5.893 1.00 74.56 214 TYR A O 1
ATOM 1775 N N . ILE A 1 215 ? 3.317 15.128 -5.166 1.00 74.06 215 ILE A N 1
ATOM 1776 C CA . ILE A 1 215 ? 3.137 13.774 -4.611 1.00 74.06 215 ILE A CA 1
ATOM 1777 C C . ILE A 1 215 ? 3.034 12.749 -5.746 1.00 74.06 215 ILE A C 1
ATOM 1779 O O . ILE A 1 215 ? 3.726 11.737 -5.713 1.00 74.06 215 ILE A O 1
ATOM 1783 N N . PHE A 1 216 ? 2.246 13.050 -6.781 1.00 76.00 216 PHE A N 1
ATOM 1784 C CA . PHE A 1 216 ? 2.095 12.199 -7.961 1.00 76.00 216 PHE A CA 1
ATOM 1785 C C . PHE A 1 216 ? 3.430 11.939 -8.682 1.00 76.00 216 PHE A C 1
ATOM 1787 O O . PHE A 1 216 ? 3.812 10.795 -8.906 1.00 76.00 216 PHE A O 1
ATOM 1794 N N . CYS A 1 217 ? 4.187 12.9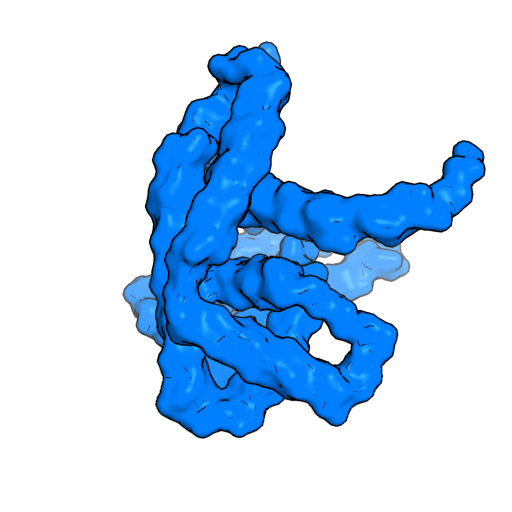94 -8.989 1.00 73.69 217 CYS A N 1
ATOM 1795 C CA . CYS A 1 217 ? 5.515 12.905 -9.602 1.00 73.69 217 CYS A CA 1
ATOM 1796 C C . CYS A 1 217 ? 6.571 12.328 -8.647 1.00 73.69 217 CYS A C 1
ATOM 1798 O O . CYS A 1 217 ? 7.639 11.915 -9.091 1.00 73.69 217 CYS A O 1
ATOM 1800 N N . GLY A 1 218 ? 6.296 12.329 -7.343 1.00 77.06 218 GLY A N 1
ATOM 1801 C CA . GLY A 1 218 ? 7.177 11.822 -6.297 1.00 77.06 218 GLY A CA 1
ATOM 1802 C C . GLY A 1 218 ? 6.960 10.355 -5.938 1.00 77.06 218 GLY A C 1
ATOM 1803 O O . GLY A 1 218 ? 7.593 9.902 -4.981 1.00 77.06 218 GLY A O 1
ATOM 1804 N N . ARG A 1 219 ? 6.090 9.631 -6.661 1.00 84.44 219 ARG A N 1
ATOM 1805 C CA . ARG A 1 219 ? 5.842 8.204 -6.424 1.00 84.44 219 ARG A CA 1
ATOM 1806 C C . ARG A 1 219 ? 7.128 7.384 -6.519 1.00 84.44 219 ARG A C 1
ATOM 1808 O O . ARG A 1 219 ? 7.994 7.632 -7.362 1.00 84.44 219 ARG A O 1
ATOM 1815 N N . TYR A 1 220 ? 7.240 6.417 -5.621 1.00 88.56 220 TYR A N 1
ATOM 1816 C CA . TYR A 1 220 ? 8.340 5.469 -5.548 1.00 88.56 220 TYR A CA 1
ATOM 1817 C C . TYR A 1 220 ? 8.225 4.429 -6.661 1.00 88.56 220 TYR A C 1
ATOM 1819 O O . TYR A 1 220 ? 7.128 4.091 -7.103 1.00 88.56 220 TYR A O 1
ATOM 1827 N N . GLU A 1 221 ? 9.362 3.866 -7.067 1.00 90.94 221 GLU A N 1
ATOM 1828 C CA . GLU A 1 221 ? 9.412 2.773 -8.044 1.00 90.94 221 GLU A CA 1
ATOM 1829 C C . GLU A 1 221 ? 8.459 1.618 -7.692 1.00 90.94 221 GLU A C 1
ATOM 1831 O O . GLU A 1 221 ? 7.688 1.153 -8.530 1.00 90.94 221 GLU A O 1
ATOM 1836 N N . SER A 1 222 ? 8.424 1.233 -6.418 1.00 93.75 222 SER A N 1
ATOM 1837 C CA . SER A 1 222 ? 7.577 0.151 -5.926 1.00 93.75 222 SER A CA 1
ATOM 1838 C C . SER A 1 222 ? 6.075 0.425 -6.004 1.00 93.75 222 SER A C 1
ATOM 1840 O O . SER A 1 222 ? 5.298 -0.521 -6.113 1.00 93.75 222 SER A O 1
ATOM 1842 N N . GLU A 1 223 ? 5.636 1.686 -6.004 1.00 93.56 223 GLU A N 1
ATOM 1843 C CA . GLU A 1 223 ? 4.222 2.016 -6.230 1.00 93.56 223 GLU A CA 1
ATOM 1844 C C . GLU A 1 223 ? 3.818 1.751 -7.681 1.00 93.56 223 GLU A C 1
ATOM 1846 O O . GLU A 1 223 ? 2.696 1.327 -7.952 1.00 93.56 223 GLU A O 1
ATOM 1851 N N . TYR A 1 224 ? 4.740 1.947 -8.624 1.00 91.88 224 TYR A N 1
ATOM 1852 C CA . TYR A 1 224 ? 4.506 1.602 -10.019 1.00 91.88 224 TYR A CA 1
ATOM 1853 C C . TYR A 1 224 ? 4.442 0.089 -10.219 1.00 91.88 224 TYR A C 1
ATOM 1855 O O . TYR A 1 224 ? 3.537 -0.393 -10.898 1.00 91.88 224 TYR A O 1
ATOM 1863 N N . HIS A 1 225 ? 5.332 -0.673 -9.576 1.00 95.38 225 HIS A N 1
ATOM 1864 C CA . HIS A 1 225 ? 5.255 -2.138 -9.594 1.00 95.38 225 HIS A CA 1
ATOM 1865 C C . HIS A 1 225 ? 3.960 -2.655 -8.971 1.00 95.38 225 HIS A C 1
ATOM 1867 O O . HIS A 1 225 ? 3.331 -3.555 -9.525 1.00 95.38 225 HIS A O 1
ATOM 1873 N N . LEU A 1 226 ? 3.529 -2.066 -7.851 1.00 96.44 226 LEU A N 1
ATOM 1874 C CA . LEU A 1 226 ? 2.259 -2.407 -7.215 1.00 96.44 226 LEU A CA 1
ATOM 1875 C C . LEU A 1 226 ? 1.081 -2.129 -8.152 1.00 96.44 226 LEU A C 1
ATOM 1877 O O . LEU A 1 226 ? 0.180 -2.956 -8.242 1.00 96.44 226 LEU A O 1
ATOM 1881 N N . ASN A 1 227 ? 1.102 -1.019 -8.893 1.00 94.06 227 ASN A N 1
ATOM 1882 C CA . ASN A 1 227 ? 0.075 -0.723 -9.890 1.00 94.06 227 ASN A CA 1
ATOM 1883 C C . ASN A 1 227 ? 0.067 -1.743 -11.040 1.00 94.06 227 ASN A C 1
ATOM 1885 O O . ASN A 1 227 ? -1.009 -2.151 -11.470 1.00 94.06 227 ASN A O 1
ATOM 1889 N N . MET A 1 228 ? 1.236 -2.185 -11.522 1.00 94.19 228 MET A N 1
ATOM 1890 C CA . MET A 1 228 ? 1.335 -3.216 -12.568 1.00 94.19 228 MET A CA 1
ATOM 1891 C C . MET A 1 228 ? 0.746 -4.548 -12.098 1.00 94.19 228 MET A C 1
ATOM 1893 O O . MET A 1 228 ? -0.135 -5.109 -12.745 1.00 94.19 228 MET A O 1
ATOM 1897 N N . VAL A 1 229 ? 1.209 -5.036 -10.945 1.00 96.56 229 VAL A N 1
ATOM 1898 C CA . VAL A 1 229 ? 0.760 -6.310 -10.366 1.00 96.56 229 VAL A CA 1
ATOM 1899 C C . VAL A 1 229 ? -0.704 -6.225 -9.944 1.00 96.56 229 VAL A C 1
ATOM 1901 O O . VAL A 1 229 ? -1.472 -7.155 -10.167 1.00 96.56 229 VAL A O 1
ATOM 1904 N N . GLY A 1 230 ? -1.124 -5.089 -9.393 1.00 96.00 230 GLY A N 1
ATOM 1905 C CA . GLY A 1 230 ? -2.511 -4.828 -9.038 1.00 96.00 230 GLY A CA 1
ATOM 1906 C C . GLY A 1 230 ? -3.434 -4.857 -10.251 1.00 96.00 230 GLY A C 1
ATOM 1907 O O . GLY A 1 230 ? -4.482 -5.495 -10.195 1.00 96.00 230 GLY A O 1
ATOM 1908 N N . ALA A 1 231 ? -3.034 -4.243 -11.368 1.00 94.69 231 ALA A N 1
ATOM 1909 C CA . ALA A 1 231 ? -3.790 -4.313 -12.615 1.00 94.69 231 ALA A CA 1
ATOM 1910 C C . ALA A 1 231 ? -3.921 -5.757 -13.119 1.00 94.69 231 ALA A C 1
ATOM 1912 O O . ALA A 1 231 ? -5.016 -6.171 -13.488 1.00 94.69 231 ALA A O 1
ATOM 1913 N N . GLU A 1 232 ? -2.846 -6.547 -13.073 1.00 95.75 232 GLU A N 1
ATOM 1914 C CA . GLU A 1 232 ? -2.884 -7.966 -13.444 1.00 95.75 232 GLU A CA 1
ATOM 1915 C C . GLU A 1 232 ? -3.829 -8.778 -12.536 1.00 95.75 232 GLU A C 1
ATOM 1917 O O . GLU A 1 232 ? -4.661 -9.539 -13.031 1.00 95.75 232 GLU A O 1
ATOM 1922 N N . ILE A 1 233 ? -3.778 -8.574 -11.214 1.00 95.50 233 ILE A N 1
ATOM 1923 C CA . ILE A 1 233 ? -4.693 -9.217 -10.253 1.00 95.50 233 ILE A CA 1
ATOM 1924 C C . ILE A 1 233 ? -6.151 -8.862 -10.562 1.00 95.50 233 ILE A C 1
ATOM 1926 O O . ILE A 1 233 ? -7.006 -9.747 -10.638 1.00 95.50 233 ILE A O 1
ATOM 1930 N N . LEU A 1 234 ? -6.440 -7.575 -10.767 1.00 92.44 234 LEU A N 1
ATOM 1931 C CA . LEU A 1 234 ? -7.790 -7.101 -11.068 1.00 92.44 234 LEU A CA 1
ATOM 1932 C C . LEU A 1 234 ? -8.288 -7.635 -12.413 1.00 92.44 234 LEU A C 1
ATOM 1934 O O . LEU A 1 234 ? -9.434 -8.074 -12.503 1.00 92.44 234 LEU A O 1
ATOM 1938 N N . ASN A 1 235 ? -7.431 -7.676 -13.434 1.00 92.19 235 ASN A N 1
ATOM 1939 C CA . ASN A 1 235 ? -7.766 -8.250 -14.734 1.00 92.19 235 ASN A CA 1
ATOM 1940 C C . ASN A 1 235 ? -8.158 -9.725 -14.602 1.00 92.19 235 ASN A C 1
ATOM 1942 O O . ASN A 1 235 ? -9.174 -10.136 -15.161 1.00 92.19 235 ASN A O 1
ATOM 1946 N N . ARG A 1 236 ? -7.410 -10.517 -13.820 1.00 92.25 236 ARG A N 1
ATOM 1947 C CA . ARG A 1 236 ? -7.743 -11.927 -13.547 1.00 92.25 236 ARG A CA 1
ATOM 1948 C C . ARG A 1 236 ? -9.079 -12.071 -12.819 1.00 92.25 236 ARG A C 1
ATOM 1950 O O . ARG A 1 236 ? -9.897 -12.897 -13.220 1.00 92.25 236 ARG A O 1
ATOM 1957 N N . ALA A 1 237 ? -9.313 -11.263 -11.784 1.00 88.19 237 ALA A N 1
ATOM 1958 C CA . ALA A 1 237 ? -10.530 -11.322 -10.974 1.00 88.19 237 ALA A CA 1
ATOM 1959 C C . ALA A 1 237 ? -11.789 -10.909 -11.760 1.00 88.19 237 ALA A C 1
ATOM 1961 O O . ALA A 1 237 ? -12.850 -11.516 -11.612 1.00 88.19 237 ALA A O 1
ATOM 1962 N N . LEU A 1 238 ? -11.673 -9.897 -12.624 1.00 85.88 238 LEU A N 1
ATOM 1963 C CA . LEU A 1 238 ? -12.799 -9.333 -13.371 1.00 85.88 238 LEU A CA 1
ATOM 1964 C C . LEU A 1 238 ? -13.045 -10.015 -14.719 1.00 85.88 238 LEU A C 1
ATOM 1966 O O . LEU A 1 238 ? -14.122 -9.834 -15.289 1.00 85.88 238 LEU A O 1
ATOM 1970 N N . LYS A 1 239 ? -12.106 -10.832 -15.216 1.00 86.00 239 LYS A N 1
ATOM 1971 C CA . LYS A 1 239 ? -12.196 -11.490 -16.530 1.00 86.00 239 LYS A CA 1
ATOM 1972 C C . LYS A 1 239 ? -13.530 -12.199 -16.753 1.00 86.00 239 LYS A C 1
ATOM 1974 O O . LYS A 1 239 ? -14.204 -11.942 -17.742 1.00 86.00 239 LYS A O 1
ATOM 1979 N N . GLN A 1 240 ? -13.969 -13.011 -15.790 1.00 76.81 240 GLN A N 1
ATOM 1980 C CA . GLN A 1 240 ? -15.234 -13.743 -15.915 1.00 76.81 240 GLN A CA 1
ATOM 1981 C C . GLN A 1 240 ? -16.465 -12.829 -15.999 1.00 76.81 240 GLN A C 1
ATOM 1983 O O . GLN A 1 240 ? -17.462 -13.207 -16.609 1.00 76.81 240 GLN A O 1
ATOM 1988 N N . GLN A 1 241 ? -16.441 -11.662 -15.352 1.00 78.75 241 GLN A N 1
ATOM 1989 C CA . GLN A 1 241 ? -17.545 -10.697 -15.405 1.00 78.75 241 GLN A CA 1
ATOM 1990 C C . GLN A 1 241 ? -17.516 -9.909 -16.717 1.00 78.75 241 GLN A C 1
ATOM 1992 O O . GLN A 1 241 ? -18.560 -9.676 -17.326 1.00 78.75 241 GLN A O 1
ATOM 1997 N N . PHE A 1 242 ? -16.317 -9.554 -17.179 1.00 80.62 242 PHE A N 1
ATOM 1998 C CA . PHE A 1 242 ? -16.104 -8.909 -18.468 1.00 80.62 242 PHE A CA 1
ATOM 1999 C C . PHE A 1 242 ? -16.589 -9.792 -19.625 1.00 80.62 242 PHE A C 1
ATOM 2001 O O . PHE A 1 242 ? -17.391 -9.334 -20.434 1.00 80.62 242 PHE A O 1
ATOM 2008 N N . ASP A 1 243 ? -16.212 -11.074 -19.642 1.00 82.25 243 ASP A N 1
ATOM 2009 C CA . ASP A 1 243 ? -16.605 -12.031 -20.689 1.00 82.25 243 ASP A CA 1
ATOM 2010 C C . ASP A 1 243 ? -18.131 -12.255 -20.754 1.00 82.25 243 ASP A C 1
ATOM 2012 O O . ASP A 1 243 ? -18.671 -12.604 -21.802 1.00 82.25 243 ASP A O 1
ATOM 2016 N N . LYS A 1 244 ? -18.843 -12.028 -19.640 1.00 82.94 244 LYS A N 1
ATOM 2017 C CA . LYS A 1 244 ? -20.312 -12.114 -19.543 1.00 82.94 244 LYS A CA 1
ATOM 2018 C C . LYS A 1 244 ? -21.029 -10.818 -19.930 1.00 82.94 244 LYS A C 1
ATOM 2020 O O . LYS A 1 244 ? -22.256 -10.811 -20.019 1.00 82.94 244 LYS A O 1
ATOM 2025 N N . THR A 1 245 ? -20.302 -9.719 -20.119 1.00 79.00 245 THR A N 1
ATOM 2026 C CA . THR A 1 245 ? -20.899 -8.426 -20.455 1.00 79.00 245 THR A CA 1
ATOM 202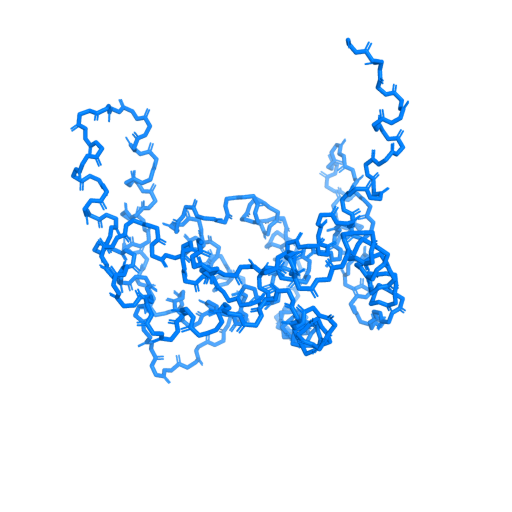7 C C . THR A 1 245 ? -21.207 -8.381 -21.957 1.00 79.00 245 THR A C 1
ATOM 2029 O O . THR A 1 245 ? -20.310 -8.630 -22.764 1.00 79.00 245 THR A O 1
ATOM 2032 N N . PRO A 1 246 ? -22.449 -8.060 -22.373 1.00 74.06 246 PRO A N 1
ATOM 2033 C CA . PRO A 1 246 ? -22.789 -7.937 -23.787 1.00 74.06 246 PRO A CA 1
ATOM 2034 C C . PRO A 1 246 ? -21.892 -6.902 -24.469 1.00 74.06 246 PRO A C 1
ATOM 2036 O O . PRO A 1 246 ? -21.716 -5.796 -23.951 1.00 74.06 246 PRO A O 1
ATOM 2039 N N . LYS A 1 247 ? -21.346 -7.243 -25.641 1.00 74.88 247 LYS A N 1
ATOM 2040 C CA . LYS A 1 247 ? -20.632 -6.266 -26.470 1.00 74.88 247 LYS A CA 1
ATOM 2041 C C . LYS A 1 247 ? -21.622 -5.171 -26.881 1.00 74.88 247 LYS A C 1
ATOM 2043 O O . LYS A 1 247 ? -22.695 -5.488 -27.391 1.00 74.88 247 LYS A O 1
ATOM 2048 N N . ARG A 1 248 ? -21.271 -3.917 -26.597 1.00 59.44 248 ARG A N 1
ATOM 2049 C CA . ARG A 1 248 ? -21.990 -2.736 -27.088 1.00 59.44 248 ARG A CA 1
ATOM 2050 C C . ARG A 1 248 ? -21.537 -2.383 -28.492 1.00 59.44 248 ARG A C 1
ATOM 2052 O O . ARG A 1 248 ? -20.332 -2.579 -28.766 1.00 59.44 248 ARG A O 1
#

Secondary structure (DSSP, 8-state):
---SS--GGGS-HHHHHHHHHHHHHHHHHT--HHHHHHHHHHHHHHHHTT-S-PPPHHHHHHHHHHHHHHHHHHHHHHHHS-HHHHHHHHHHHHHHTT-GGGHHHHHHHHHHHHHHHTPPPSS-----SHHHHHHHHHHHHHHSS-HHHHHHHHHHHHHHTTS-HHHHHHHHHHHHHHHHHHHHHHHHHTHHHHHHHHHHHHHTGGGGTTSTTHHHHT--HHHHHHHHHHHHHHHHHHHHHHHTSPP-

Radius of gyration: 19.24 Å; chains: 1; bounding box: 41×49×48 Å

Foldseek 3Di:
DDDQFFDCVLDDNVVVVVLLLVLLVVLVVPDDPVLLVVLVVLLVVCVVVPPVDRADSVLSSLLLLVLLQCCLVQLQLLVQDDPVLLVVLLVLVVCCVVDPVCVVVSQLVLLVSVLSSPDGDPDDDHCQALVSLVSSLSSCVSLVPCVVSSVSVVSVSVVLVVDDSVVSNVSNVVSNVSNVVQCVSLCVSCCSGGVNLVVCLVPPLVVCRSGSCSVVSNDDSSVVSSVSSSVSSVCVRCVVVVVVDDDD